Protein AF-A0A2E0EK03-F1 (afdb_monomer)

Nearest PDB structures (foldseek):
  5hry-assembly3_D  TM=7.321E-01  e=1.278E-03  synthetic construct
  5hry-assembly2_E  TM=6.552E-01  e=1.859E-03  synthetic construct
  5j21-assembly1_A  TM=1.907E-01  e=3.353E+00  Bacillus subtilis subsp. subtilis str. 168

Sequence (187 aa):
MNKFWKLCEKGDLEAIKLFDFQNLDIDRAFQYACENGYLEVVKLLLSLNSLDEKFKKININFNADYAFRIACSNGHLGIVKLLLSLNSSDCEFPLYEGTEININFDDDAAFRYACYNVHSEVVEFLIPLLNQNKYEFYFHKEGEYYIVKPLNFKYGECENIESVKFDDFKIYYSCDEYINECIEAYK

Foldseek 3Di:
DPQLLVCLLVLVVVVNVVDDQAPHPLQSSLLSNLLNLNLVSNVVSLVVLVPDPRGDHHQCCVVHNSSLLNNLLNLNQSSNVLQQCQCPPPRPRHDDPPSHHDCCPQNNNSLLSSLQSVNVVSNVVCQVVQPPDLAWHWDHDPSKIKIKHFPPDDHDPPDPFDWDDDPGIIITIPDDPCVVVSVVVSD

Solvent-accessible surface area (backbone atoms only — not comparable to full-atom values): 10766 Å² total; per-residue (Å²): 133,86,57,69,37,61,36,35,51,67,52,40,56,73,65,54,73,72,55,78,71,71,94,56,69,53,47,62,19,44,34,33,8,31,51,66,52,29,52,70,50,41,52,55,58,49,50,47,58,75,72,44,90,85,42,80,63,71,51,71,54,52,83,77,32,38,33,51,34,39,9,29,39,64,43,25,45,73,47,42,54,51,62,72,38,31,82,41,95,82,34,93,54,65,67,66,90,91,68,78,80,66,73,60,46,78,78,31,41,30,55,51,37,8,22,66,63,56,20,58,75,37,40,68,61,42,39,70,72,64,48,72,50,97,63,39,44,66,42,72,57,99,34,34,37,36,40,35,33,45,70,89,64,72,76,64,91,90,56,94,69,47,68,50,81,58,97,76,32,27,40,35,37,75,61,76,89,56,51,69,57,48,52,66,74,71,108

pLDDT: mean 91.04, std 8.86, range [47.25, 98.75]

Mean predicted aligned error: 4.68 Å

Secondary structure (DSSP, 8-state):
---THHHHHTT-HHHHHTS--TT--HHHHHHHHHHTT-HHHHHHHHHGGGT-TTSPPP-TTHHHHHHHHHHHHTT-HHHHHHHHHTTSTT-SS---TT----TTHHHHHHHHHHHHTT-HHHHHHHHHHH--STT-EEEEETTEEEEEEETT----TT---EEEE-SSEEEEES-STTHHHHHHHH-

Radius of gyration: 18.66 Å; Cα contacts (8 Å, |Δi|>4): 279; chains: 1; bounding box: 44×34×54 Å

Structure (mmCIF, N/CA/C/O backbone):
data_AF-A0A2E0EK03-F1
#
_entry.id   AF-A0A2E0EK03-F1
#
loop_
_atom_site.group_PDB
_atom_site.id
_atom_site.type_symbol
_atom_site.label_atom_id
_atom_site.label_alt_id
_atom_site.label_comp_id
_atom_site.label_asym_id
_atom_site.label_entity_id
_atom_site.label_seq_id
_atom_site.pdbx_PDB_ins_code
_atom_site.Cartn_x
_atom_site.Cartn_y
_atom_site.Cartn_z
_atom_site.occupancy
_atom_site.B_iso_or_equiv
_atom_site.auth_seq_id
_atom_site.auth_comp_id
_atom_site.auth_asym_id
_atom_site.auth_atom_id
_atom_site.pdbx_PDB_model_num
ATOM 1 N N . MET A 1 1 ? -13.492 -16.846 24.747 1.00 47.25 1 MET A N 1
ATOM 2 C CA . MET A 1 1 ? -12.740 -15.584 24.586 1.00 47.25 1 MET A CA 1
ATOM 3 C C . MET A 1 1 ? -12.833 -15.163 23.121 1.00 47.25 1 MET A C 1
ATOM 5 O O . MET A 1 1 ? -12.030 -15.607 22.306 1.00 47.25 1 MET A O 1
ATOM 9 N N . ASN A 1 2 ? -13.872 -14.404 22.755 1.00 56.56 2 ASN A N 1
ATOM 10 C CA . ASN A 1 2 ? -13.937 -13.782 21.431 1.00 56.56 2 ASN A CA 1
ATOM 11 C C . ASN A 1 2 ? -12.920 -12.647 21.440 1.00 56.56 2 ASN A C 1
ATOM 13 O O . ASN A 1 2 ? -13.100 -11.660 22.145 1.00 56.56 2 ASN A O 1
ATOM 17 N N . LYS A 1 3 ? -11.792 -12.849 20.760 1.00 82.00 3 LYS A N 1
ATOM 18 C CA . LYS A 1 3 ? -10.758 -11.823 20.658 1.00 82.00 3 LYS A CA 1
ATOM 19 C C . LYS A 1 3 ? -11.345 -10.656 19.855 1.00 82.00 3 LYS A C 1
ATOM 21 O O . LYS A 1 3 ? -11.896 -10.906 18.790 1.00 82.00 3 LYS A O 1
ATOM 26 N N . PHE A 1 4 ? -11.236 -9.432 20.368 1.00 89.38 4 PHE A N 1
ATOM 27 C CA . PHE A 1 4 ? -11.773 -8.201 19.766 1.00 89.38 4 PHE A CA 1
ATOM 28 C C . PHE A 1 4 ? -11.538 -8.094 18.252 1.00 89.38 4 PHE A C 1
ATOM 30 O O . PHE A 1 4 ? -12.462 -7.806 17.501 1.00 89.38 4 PHE A O 1
ATOM 37 N N . TRP A 1 5 ? -10.335 -8.445 17.791 1.00 88.69 5 TRP A N 1
ATOM 38 C CA . TRP A 1 5 ? -9.986 -8.420 16.372 1.00 88.69 5 TRP A CA 1
ATOM 39 C C . TRP A 1 5 ? -10.893 -9.281 15.479 1.00 88.69 5 TRP A C 1
ATOM 41 O O . TRP A 1 5 ? -11.053 -8.940 14.318 1.00 88.69 5 TRP A O 1
ATOM 51 N N . LYS A 1 6 ? -11.540 -10.341 15.997 1.00 91.06 6 LYS A N 1
ATOM 52 C CA . LYS A 1 6 ? -12.515 -11.146 15.232 1.00 91.06 6 LYS A CA 1
ATOM 53 C C . LYS A 1 6 ? -13.782 -10.372 14.889 1.00 91.06 6 LYS A C 1
ATOM 55 O O . LYS A 1 6 ? -14.483 -10.736 13.953 1.00 91.06 6 LYS A O 1
ATOM 60 N N . LEU A 1 7 ? -14.135 -9.369 15.691 1.00 93.25 7 LEU A N 1
ATOM 61 C CA . LEU A 1 7 ? -15.265 -8.494 15.389 1.00 93.25 7 LEU A CA 1
ATOM 62 C C . LEU A 1 7 ? -14.882 -7.526 14.270 1.00 93.25 7 LEU A C 1
ATOM 64 O O . LEU A 1 7 ? -15.658 -7.343 13.340 1.00 93.25 7 LEU A O 1
ATOM 68 N N . CYS A 1 8 ? -13.657 -6.994 14.314 1.00 94.31 8 CYS A N 1
ATOM 69 C CA . CYS A 1 8 ? -13.100 -6.144 13.260 1.00 94.31 8 CYS A CA 1
ATOM 70 C C . CYS A 1 8 ? -12.919 -6.901 11.937 1.00 94.31 8 CYS A C 1
ATOM 72 O O . CYS A 1 8 ? -13.296 -6.381 10.897 1.00 94.31 8 CYS A O 1
ATOM 74 N N . GLU A 1 9 ? -12.447 -8.148 11.988 1.00 94.12 9 GLU A N 1
ATOM 75 C CA . GLU A 1 9 ? -12.355 -9.076 10.847 1.00 94.12 9 GLU A CA 1
ATOM 76 C C . GLU A 1 9 ? -13.717 -9.368 10.200 1.00 94.12 9 GLU A C 1
ATOM 78 O O . GLU A 1 9 ? -13.778 -9.686 9.022 1.00 94.12 9 GLU A O 1
ATOM 83 N N . LYS A 1 10 ? -14.820 -9.258 10.951 1.00 94.88 10 LYS A N 1
ATOM 84 C CA . LYS A 1 10 ? -16.189 -9.463 10.445 1.00 94.88 10 LYS A CA 1
ATOM 85 C C . LYS A 1 10 ? -16.931 -8.167 10.130 1.00 94.88 10 LYS A C 1
ATOM 87 O O . LYS A 1 10 ? -18.078 -8.225 9.693 1.00 94.88 10 LYS A O 1
ATOM 92 N N . GLY A 1 11 ? -16.330 -7.018 10.428 1.00 95.06 11 GLY A N 1
ATOM 93 C CA . GLY A 1 11 ? -16.974 -5.720 10.256 1.00 95.06 11 GLY A CA 1
ATOM 94 C C . GLY A 1 11 ? -18.176 -5.498 11.175 1.00 95.06 11 GLY A C 1
ATOM 95 O O . GLY A 1 11 ? -19.041 -4.689 10.845 1.00 95.06 11 GLY A O 1
ATOM 96 N N . ASP A 1 12 ? -18.264 -6.208 12.307 1.00 94.56 12 ASP A N 1
ATOM 97 C CA . ASP A 1 12 ? -19.398 -6.123 13.240 1.00 94.56 12 ASP A CA 1
ATOM 98 C C . ASP A 1 12 ? -19.325 -4.833 14.071 1.00 94.56 12 ASP A C 1
ATOM 100 O O . ASP A 1 12 ? -18.957 -4.825 15.248 1.00 94.56 12 ASP A O 1
ATOM 104 N N . LEU A 1 13 ? -19.625 -3.713 13.414 1.00 94.19 13 LEU A N 1
ATOM 105 C CA . LEU A 1 13 ? -19.496 -2.366 13.961 1.00 94.19 13 LEU A CA 1
ATOM 106 C C . LEU A 1 13 ? -20.300 -2.179 15.254 1.00 94.19 13 LEU A C 1
ATOM 108 O O . LEU A 1 13 ? -19.824 -1.532 16.187 1.00 94.19 13 LEU A O 1
ATOM 112 N N . GLU A 1 14 ? -21.497 -2.759 15.328 1.00 93.06 14 GLU A N 1
ATOM 113 C CA . GLU A 1 14 ? -22.354 -2.642 16.508 1.00 93.06 14 GLU A CA 1
ATOM 114 C C . GLU A 1 14 ? -21.780 -3.421 17.693 1.00 93.06 14 GLU A C 1
ATOM 116 O O . GLU A 1 14 ? -21.722 -2.880 18.796 1.00 93.06 14 GLU A O 1
ATOM 121 N N . ALA A 1 15 ? -21.256 -4.634 17.486 1.00 92.19 15 ALA A N 1
ATOM 122 C CA . ALA A 1 15 ? -20.574 -5.355 18.559 1.00 92.19 15 ALA A CA 1
ATOM 123 C C . ALA A 1 15 ? -19.273 -4.663 18.999 1.00 92.19 15 ALA A C 1
ATOM 125 O O . ALA A 1 15 ? -18.957 -4.661 20.190 1.00 92.19 15 ALA A O 1
ATOM 126 N N . ILE A 1 16 ? -18.527 -4.058 18.068 1.00 92.38 16 ILE A N 1
ATOM 127 C CA . ILE A 1 16 ? -17.290 -3.317 18.368 1.00 92.38 16 ILE A CA 1
ATOM 128 C C . ILE A 1 16 ? -17.576 -2.135 19.298 1.00 92.38 16 ILE A C 1
ATOM 130 O O . ILE A 1 16 ? -16.842 -1.937 20.263 1.00 92.38 16 ILE A O 1
ATOM 134 N N . LYS A 1 17 ? -18.660 -1.384 19.066 1.00 90.25 17 LYS A N 1
ATOM 135 C CA . LYS A 1 17 ? -19.051 -0.239 19.911 1.00 90.25 17 LYS A CA 1
ATOM 136 C C . LYS A 1 17 ? -19.370 -0.618 21.362 1.00 90.25 17 LYS A C 1
ATOM 138 O O . LYS A 1 17 ? -19.356 0.252 22.226 1.00 90.25 17 LYS A O 1
ATOM 143 N N . LEU A 1 18 ? -19.668 -1.890 21.634 1.00 89.94 18 LEU A N 1
ATOM 144 C CA . LEU A 1 18 ? -19.984 -2.390 22.976 1.00 89.94 18 LEU A CA 1
ATOM 145 C C . LEU A 1 18 ? -18.747 -2.867 23.757 1.00 89.94 18 LEU A C 1
ATOM 147 O O . LEU A 1 18 ? -18.878 -3.239 24.924 1.00 89.94 18 LEU A O 1
ATOM 151 N N . PHE A 1 19 ? -17.564 -2.901 23.136 1.00 87.69 19 PHE A N 1
ATOM 152 C CA . PHE A 1 19 ? -16.334 -3.350 23.788 1.00 87.69 19 PHE A CA 1
ATOM 153 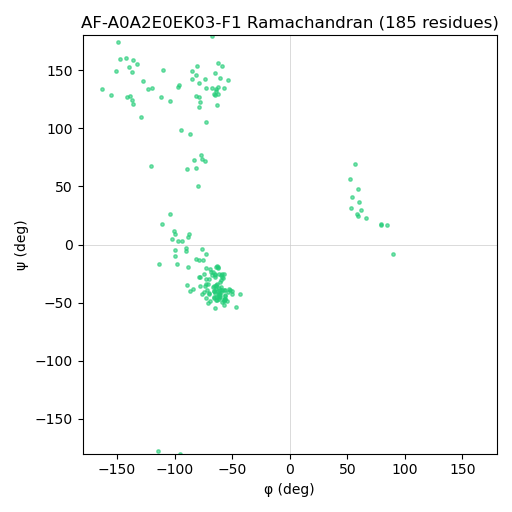C C . PHE A 1 19 ? -15.689 -2.258 24.650 1.00 87.69 19 PHE A C 1
ATOM 155 O O . PHE A 1 19 ? -15.685 -1.082 24.298 1.00 87.69 19 PHE A O 1
ATOM 162 N N . ASP A 1 20 ? -15.065 -2.671 25.758 1.00 85.88 20 ASP A N 1
ATOM 163 C CA . ASP A 1 20 ? -14.084 -1.835 26.452 1.00 85.88 20 ASP A CA 1
ATOM 164 C C . ASP A 1 20 ? -12.754 -1.913 25.696 1.00 85.88 20 ASP A C 1
ATOM 166 O O . ASP A 1 20 ? -12.170 -2.992 25.563 1.00 85.88 20 ASP A O 1
ATOM 170 N N . PHE A 1 21 ? -12.291 -0.772 25.185 1.00 83.75 21 PHE A N 1
ATOM 171 C CA . PHE A 1 21 ? -11.082 -0.679 24.365 1.00 83.75 21 PHE A CA 1
ATOM 172 C C . PHE A 1 21 ? -9.774 -0.761 25.168 1.00 83.75 21 PHE A C 1
ATOM 174 O O . PHE A 1 21 ? -8.686 -0.792 24.587 1.00 83.75 21 PHE A O 1
ATOM 181 N N . GLN A 1 22 ? -9.847 -0.824 26.500 1.00 81.00 22 GLN A N 1
ATOM 182 C CA . GLN A 1 22 ? -8.667 -0.959 27.350 1.00 81.00 22 GLN A CA 1
ATOM 183 C C . GLN A 1 22 ? -7.939 -2.289 27.124 1.00 81.00 22 GLN A C 1
ATOM 185 O O . GLN A 1 22 ? -8.531 -3.366 27.131 1.00 81.00 22 GLN A O 1
ATOM 190 N N . ASN A 1 23 ? -6.611 -2.213 26.994 1.00 79.50 23 ASN A N 1
ATOM 191 C CA . ASN A 1 23 ? -5.713 -3.367 26.859 1.00 79.50 23 ASN A CA 1
ATOM 192 C C . ASN A 1 23 ? -5.998 -4.276 25.644 1.00 79.50 23 ASN A C 1
ATOM 194 O O . ASN A 1 23 ? -5.639 -5.457 25.655 1.00 79.50 23 ASN A O 1
ATOM 198 N N . LEU A 1 24 ? -6.630 -3.749 24.589 1.00 85.00 24 LEU A N 1
ATOM 199 C CA . LEU A 1 24 ? -6.868 -4.491 23.351 1.00 85.00 24 LEU A CA 1
ATOM 200 C C . LEU A 1 24 ? -5.665 -4.437 22.398 1.00 85.00 24 LEU A C 1
ATOM 202 O O . LEU A 1 24 ? -4.934 -3.450 22.320 1.00 85.00 24 LEU A O 1
ATOM 206 N N . ASP A 1 25 ? -5.497 -5.507 21.619 1.00 85.94 25 ASP A N 1
ATOM 207 C CA . ASP A 1 25 ? -4.560 -5.560 20.491 1.00 85.94 25 ASP A CA 1
ATOM 208 C C . ASP A 1 25 ? -5.154 -4.812 19.284 1.00 85.94 25 ASP A C 1
ATOM 210 O O . ASP A 1 25 ? -5.726 -5.416 18.371 1.00 85.94 25 ASP A O 1
ATOM 214 N N . ILE A 1 26 ? -5.104 -3.478 19.350 1.00 88.50 26 ILE A N 1
ATOM 215 C CA . ILE A 1 26 ? -5.763 -2.590 18.386 1.00 88.50 26 ILE A CA 1
ATOM 216 C C . ILE A 1 26 ? -5.072 -2.562 17.016 1.00 88.50 26 ILE A C 1
ATOM 218 O O . ILE A 1 26 ? -5.756 -2.425 16.008 1.00 88.50 26 ILE A O 1
ATOM 222 N N . ASP A 1 27 ? -3.753 -2.782 16.953 1.00 90.94 27 ASP A N 1
ATOM 223 C CA . ASP A 1 27 ? -3.000 -2.789 15.688 1.00 90.94 27 ASP A CA 1
ATOM 224 C C . ASP A 1 27 ? -3.441 -3.960 14.803 1.00 90.94 27 ASP A C 1
ATOM 226 O O . ASP A 1 27 ? -3.737 -3.792 13.621 1.00 90.94 27 ASP A O 1
ATOM 230 N N . ARG A 1 28 ? -3.569 -5.159 15.390 1.00 91.44 28 ARG A N 1
ATOM 231 C CA . ARG A 1 28 ? -4.070 -6.339 14.674 1.00 91.44 28 ARG A CA 1
ATOM 232 C C . ARG A 1 28 ? -5.534 -6.170 14.264 1.00 91.44 28 ARG A C 1
ATOM 234 O O . ARG A 1 28 ? -5.915 -6.574 13.171 1.00 91.44 28 ARG A O 1
ATOM 241 N N . ALA A 1 29 ? -6.361 -5.591 15.133 1.00 94.06 29 ALA A N 1
ATOM 242 C CA . ALA A 1 29 ? -7.757 -5.302 14.814 1.00 94.06 29 ALA A CA 1
ATOM 243 C C . ALA A 1 29 ? -7.885 -4.321 13.634 1.00 94.06 29 ALA A C 1
ATOM 245 O O . ALA A 1 29 ? -8.708 -4.534 12.745 1.00 94.06 29 ALA A O 1
ATOM 246 N N . PHE A 1 30 ? -7.027 -3.299 13.604 1.00 95.62 30 PHE A N 1
ATOM 247 C CA . PHE A 1 30 ? -6.923 -2.336 12.515 1.00 95.62 30 PHE A CA 1
ATOM 248 C C . PHE A 1 30 ? -6.499 -2.999 11.202 1.00 95.62 30 PHE A C 1
ATOM 250 O O . PHE A 1 30 ? -7.168 -2.811 10.190 1.00 95.62 30 PHE A O 1
ATOM 257 N N . GLN A 1 31 ? -5.463 -3.845 11.224 1.00 96.25 31 GLN A N 1
ATOM 258 C CA . GLN A 1 31 ? -5.024 -4.598 10.043 1.00 96.25 31 GLN A CA 1
ATOM 259 C C . GLN A 1 31 ? -6.150 -5.451 9.445 1.00 96.25 31 GLN A C 1
ATOM 261 O O . GLN A 1 31 ? -6.381 -5.363 8.244 1.00 96.25 31 GLN A O 1
ATOM 266 N N . TYR A 1 32 ? -6.899 -6.202 10.263 1.00 96.44 32 TYR A N 1
ATOM 267 C CA . TYR A 1 32 ? -8.015 -7.016 9.760 1.00 96.44 32 TYR A CA 1
ATOM 268 C C . TYR A 1 32 ? -9.170 -6.181 9.200 1.00 96.44 32 TYR A C 1
ATOM 270 O O . TYR A 1 32 ? -9.797 -6.587 8.222 1.00 96.44 32 TYR A O 1
ATOM 278 N N . ALA A 1 33 ? -9.461 -5.020 9.795 1.00 97.94 33 ALA A N 1
ATOM 279 C CA . ALA A 1 33 ? -10.466 -4.108 9.254 1.00 97.94 33 ALA A CA 1
ATOM 280 C C . ALA A 1 33 ? -10.034 -3.542 7.889 1.00 97.94 33 ALA A C 1
ATOM 282 O O . ALA A 1 33 ? -10.858 -3.464 6.977 1.00 97.94 33 ALA A O 1
ATOM 283 N N . CYS A 1 34 ? -8.747 -3.206 7.735 1.00 98.50 34 CYS A N 1
ATOM 284 C CA . CYS A 1 34 ? -8.160 -2.770 6.466 1.00 98.50 34 CYS A CA 1
ATOM 285 C C . CYS A 1 34 ? -8.161 -3.881 5.410 1.00 98.50 34 CYS A C 1
ATOM 287 O O . CYS A 1 34 ? -8.563 -3.638 4.277 1.00 98.50 34 CYS A O 1
ATOM 289 N N . GLU A 1 35 ? -7.776 -5.100 5.785 1.00 98.25 35 GLU A N 1
ATOM 290 C CA . GLU A 1 35 ? -7.770 -6.284 4.918 1.00 98.25 35 GLU A CA 1
ATOM 291 C C . GLU A 1 35 ? -9.165 -6.618 4.374 1.00 98.25 35 GLU A C 1
ATOM 293 O O . GLU A 1 35 ? -9.310 -6.924 3.191 1.00 98.25 35 GLU A O 1
ATOM 298 N N . ASN A 1 36 ? -10.200 -6.512 5.210 1.00 98.12 36 ASN A N 1
ATOM 299 C CA . ASN A 1 36 ? -11.573 -6.869 4.839 1.00 98.12 36 ASN A CA 1
ATOM 300 C C . ASN A 1 36 ? -12.408 -5.687 4.313 1.00 98.12 36 ASN A C 1
ATOM 302 O O . ASN A 1 36 ? -13.587 -5.858 4.010 1.00 98.12 36 ASN A O 1
ATOM 306 N N . GLY A 1 37 ? -11.827 -4.491 4.182 1.00 98.25 37 GLY A N 1
ATOM 307 C CA . GLY A 1 37 ? -12.506 -3.360 3.540 1.00 98.25 37 GL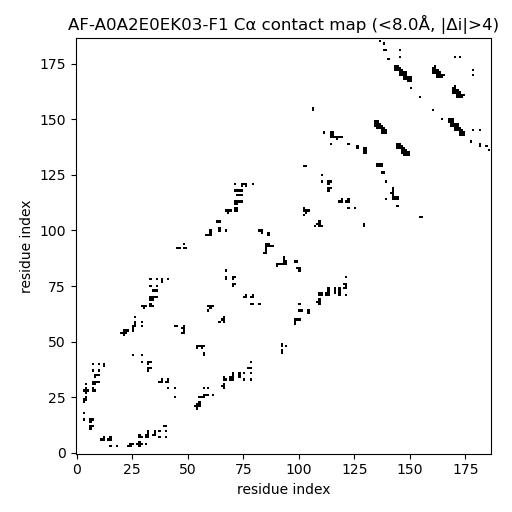Y A CA 1
ATOM 308 C C . GLY A 1 37 ? -13.526 -2.632 4.414 1.00 98.25 37 GLY A C 1
ATOM 309 O O . GLY A 1 37 ? -14.344 -1.862 3.906 1.00 98.25 37 GLY A O 1
ATOM 310 N N . TYR A 1 38 ? -13.496 -2.823 5.733 1.00 98.50 38 TYR A N 1
ATOM 311 C CA . TYR A 1 38 ? -14.467 -2.218 6.646 1.00 98.50 38 TYR A CA 1
ATOM 312 C C . TYR A 1 38 ? -14.091 -0.785 7.023 1.00 98.50 38 TYR A C 1
ATOM 314 O O . TYR A 1 38 ? -13.706 -0.501 8.157 1.00 98.50 38 TYR A O 1
ATOM 322 N N . LEU A 1 39 ? -14.247 0.139 6.072 1.00 98.31 39 LEU A N 1
ATOM 323 C CA . LEU A 1 39 ? -13.882 1.553 6.218 1.00 98.31 39 LEU A CA 1
ATOM 324 C C . LEU A 1 39 ? -14.441 2.208 7.493 1.00 98.31 39 LEU A C 1
ATOM 326 O O . LEU A 1 39 ? -13.722 2.926 8.180 1.00 98.31 39 LEU A O 1
ATOM 330 N N . GLU A 1 40 ? -15.700 1.948 7.845 1.00 97.88 40 GLU A N 1
ATOM 331 C CA . GLU A 1 40 ? -16.313 2.539 9.044 1.00 97.88 40 GLU A CA 1
ATOM 332 C C . GLU A 1 40 ? -15.736 1.965 10.346 1.00 97.88 40 GLU A C 1
ATOM 334 O O . GLU A 1 40 ? -15.618 2.679 11.341 1.00 97.88 40 GLU A O 1
ATOM 339 N N . VAL A 1 41 ? -15.290 0.704 10.335 1.00 97.25 41 VAL A N 1
ATOM 340 C CA . VAL A 1 41 ? -14.527 0.134 11.453 1.00 97.25 41 VAL A CA 1
ATOM 341 C C . VAL A 1 41 ? -13.139 0.769 11.522 1.00 97.25 41 VAL A C 1
ATOM 343 O O . VAL A 1 41 ? -12.707 1.134 12.609 1.00 97.25 41 VAL A O 1
ATOM 346 N N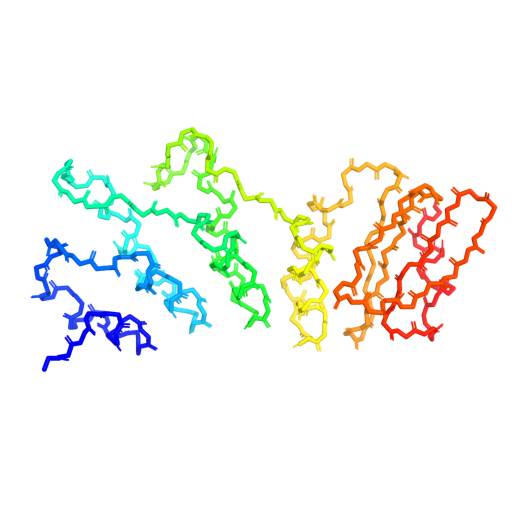 . VAL A 1 42 ? -12.462 0.966 10.386 1.00 97.38 42 VAL A N 1
ATOM 347 C CA . VAL A 1 42 ? -11.155 1.649 10.326 1.00 97.38 42 VAL A CA 1
ATOM 348 C C . VAL A 1 42 ? -11.245 3.060 10.914 1.00 97.38 42 VAL A C 1
ATOM 350 O O . VAL A 1 42 ? -10.445 3.405 11.781 1.00 97.38 42 VAL A O 1
ATOM 353 N N . LYS A 1 43 ? -12.249 3.850 10.517 1.00 95.44 43 LYS A N 1
ATOM 354 C CA . LYS A 1 43 ? -12.491 5.194 11.071 1.00 95.44 43 LYS A CA 1
ATOM 355 C C . LYS A 1 43 ? -12.784 5.160 12.569 1.00 95.44 43 LYS A C 1
ATOM 357 O O . LYS A 1 43 ? -12.202 5.939 13.319 1.00 95.44 43 LYS A O 1
ATOM 362 N N . LEU A 1 44 ? -13.645 4.241 13.018 1.00 93.62 44 LEU A N 1
ATOM 363 C CA . LEU A 1 44 ? -13.929 4.070 14.444 1.00 93.62 44 LEU A CA 1
ATOM 364 C C . LEU A 1 44 ? -12.645 3.783 15.225 1.00 93.62 44 LEU A C 1
ATOM 366 O O . LEU A 1 44 ? -12.394 4.451 16.222 1.00 93.62 44 LEU A O 1
ATOM 370 N N . LEU A 1 45 ? -11.823 2.839 14.765 1.00 92.88 45 LEU A N 1
ATOM 371 C CA . LEU A 1 45 ? -10.556 2.509 15.412 1.00 92.88 45 LEU A CA 1
ATOM 372 C C . LEU A 1 45 ? -9.613 3.722 15.452 1.00 92.88 45 LEU A C 1
ATOM 374 O O . LEU A 1 45 ? -9.075 4.020 16.514 1.00 92.88 45 LEU A O 1
ATOM 378 N N . LEU A 1 46 ? -9.463 4.462 14.348 1.00 92.44 46 LEU A N 1
ATOM 379 C CA . LEU A 1 46 ? -8.630 5.673 14.296 1.00 92.44 46 LEU A CA 1
ATOM 380 C C . LEU A 1 46 ? -9.102 6.757 15.266 1.00 92.44 46 LEU A C 1
ATOM 382 O O . LEU A 1 46 ? -8.271 7.377 15.927 1.00 92.44 46 LEU A O 1
ATOM 386 N N . SER A 1 47 ? -10.416 6.943 15.410 1.00 89.75 47 SER A N 1
ATOM 387 C CA . SER A 1 47 ? -10.978 7.917 16.354 1.00 89.75 47 SER A CA 1
ATOM 388 C C . SER A 1 47 ? -10.560 7.657 17.804 1.00 89.75 47 SER A C 1
ATOM 390 O O . SER A 1 47 ? -10.431 8.601 18.582 1.00 89.75 47 SER A O 1
ATOM 392 N N . LEU A 1 48 ? -10.272 6.399 18.170 1.00 86.00 48 LEU A N 1
ATOM 393 C CA . LEU A 1 48 ? -9.869 6.038 19.532 1.00 86.00 48 LEU A CA 1
ATOM 394 C C . LEU A 1 48 ? -8.526 6.666 19.926 1.00 86.00 48 LEU A C 1
ATOM 396 O O . LEU A 1 48 ? -8.313 6.928 21.109 1.00 86.00 48 LEU A O 1
ATOM 400 N N . ASN A 1 49 ? -7.659 6.972 18.953 1.00 80.88 49 ASN A N 1
ATOM 401 C CA . ASN A 1 49 ? -6.381 7.649 19.194 1.00 80.88 49 ASN A CA 1
ATOM 402 C C . ASN A 1 49 ? -6.558 9.049 19.805 1.00 80.88 49 ASN A C 1
ATOM 404 O O . ASN A 1 49 ? -5.644 9.539 20.471 1.00 80.88 49 ASN A O 1
ATOM 408 N N . SER A 1 50 ? -7.707 9.689 19.570 1.00 73.12 50 SER A N 1
ATOM 409 C CA . SER A 1 50 ? -8.001 11.064 19.991 1.00 73.12 50 SER A CA 1
ATOM 410 C C . SER A 1 50 ? -8.845 11.151 21.266 1.00 73.12 50 SER A C 1
ATOM 412 O O . SER A 1 50 ? -9.024 12.246 21.792 1.00 73.12 50 SER A O 1
ATOM 414 N N . LEU A 1 51 ? -9.394 10.034 21.761 1.00 73.25 51 LEU A N 1
ATOM 415 C CA . LEU A 1 51 ? -10.374 10.056 22.855 1.00 73.25 51 LEU A CA 1
ATOM 416 C C . LEU A 1 51 ? -9.748 10.106 24.252 1.00 73.25 51 LEU A C 1
ATOM 418 O O . LEU A 1 51 ? -10.309 10.744 25.140 1.00 73.25 51 LEU A O 1
ATOM 422 N N . ASP A 1 52 ? -8.639 9.399 24.480 1.00 72.56 52 ASP A N 1
ATOM 423 C CA . ASP A 1 52 ? -8.027 9.284 25.808 1.00 72.56 52 ASP A CA 1
ATOM 424 C C . ASP A 1 52 ? -6.581 8.779 25.692 1.00 72.56 52 ASP A C 1
ATOM 426 O O . ASP A 1 52 ? -6.316 7.793 25.001 1.00 72.56 52 ASP A O 1
ATOM 430 N N . GLU A 1 53 ? -5.644 9.408 26.405 1.00 76.75 53 GLU A N 1
ATOM 431 C CA . GLU A 1 53 ? -4.231 9.002 26.429 1.00 76.75 53 GLU A CA 1
ATOM 432 C C . GLU A 1 53 ? -4.018 7.593 26.996 1.00 76.75 53 GLU A C 1
ATOM 434 O O . GLU A 1 53 ? -2.985 6.972 26.740 1.00 76.75 53 GLU A O 1
ATOM 439 N N . LYS A 1 54 ? -4.991 7.060 27.749 1.00 77.25 54 LYS A N 1
ATOM 440 C CA . LYS A 1 54 ? -4.933 5.688 28.269 1.00 77.25 54 LYS A CA 1
ATOM 441 C C . LYS A 1 54 ? -5.074 4.624 27.179 1.00 77.25 54 LYS A C 1
ATOM 443 O O . LYS A 1 54 ? -4.734 3.464 27.423 1.00 77.25 54 LYS A O 1
ATOM 448 N N . PHE A 1 55 ? -5.638 4.967 26.018 1.00 78.38 55 PHE A N 1
ATOM 449 C CA . PHE A 1 55 ? -5.806 4.005 24.937 1.00 78.38 55 PHE A CA 1
ATOM 450 C C . PHE A 1 55 ? -4.495 3.809 24.194 1.00 78.38 55 PHE A C 1
ATOM 452 O O . PHE A 1 55 ? -3.752 4.750 23.910 1.00 78.38 55 PHE A O 1
ATOM 459 N N . LYS A 1 56 ? -4.215 2.549 23.846 1.00 80.44 56 LYS A N 1
ATOM 460 C CA . LYS A 1 56 ? -3.102 2.258 22.958 1.00 80.44 56 LYS A CA 1
ATOM 461 C C . LYS A 1 56 ? -3.388 2.919 21.611 1.00 80.44 56 LYS A C 1
ATOM 463 O O . LYS A 1 56 ? -4.361 2.602 20.938 1.00 80.44 56 LYS A O 1
ATOM 468 N N . LYS A 1 57 ? -2.482 3.810 21.252 1.00 85.50 57 LYS A N 1
ATOM 469 C CA . LYS A 1 57 ? -2.375 4.479 19.967 1.00 85.50 57 LYS A CA 1
ATOM 470 C C . LYS A 1 57 ? -2.114 3.468 18.846 1.00 85.50 57 LYS A C 1
ATOM 472 O O . LYS A 1 57 ? -1.213 2.638 18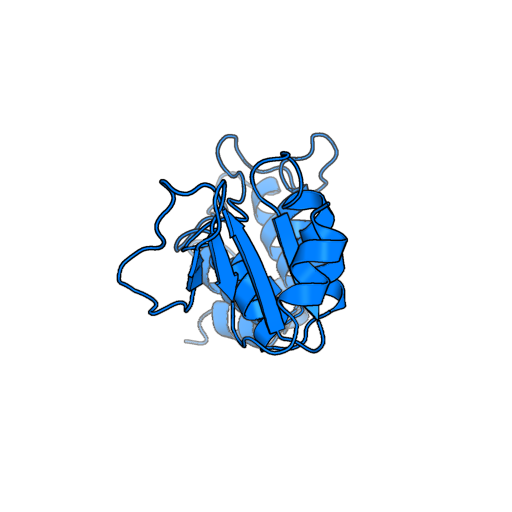.976 1.00 85.50 57 LYS A O 1
ATOM 477 N N . ILE A 1 58 ? -2.898 3.533 17.769 1.00 90.19 58 ILE A N 1
ATOM 478 C CA . ILE A 1 58 ? -2.727 2.668 16.593 1.00 90.19 58 ILE A CA 1
ATOM 479 C C . ILE A 1 58 ? -1.392 2.982 15.927 1.00 90.19 58 ILE A C 1
ATOM 481 O O . ILE A 1 58 ? -1.101 4.139 15.610 1.00 90.19 58 ILE A O 1
ATOM 485 N N . ASN A 1 59 ? -0.603 1.943 15.680 1.00 91.00 59 ASN A N 1
ATOM 486 C CA . ASN A 1 59 ? 0.558 2.015 14.809 1.00 91.00 59 ASN A CA 1
ATOM 487 C C . ASN A 1 59 ? 0.154 1.573 13.396 1.00 91.00 59 ASN A C 1
ATOM 489 O O . ASN A 1 59 ? 0.092 0.377 13.106 1.00 91.00 59 ASN A O 1
ATOM 493 N N . ILE A 1 60 ? -0.118 2.532 12.508 1.00 92.75 60 ILE A N 1
ATOM 494 C CA . ILE A 1 60 ? -0.516 2.228 11.123 1.00 92.75 60 ILE A CA 1
ATOM 495 C C . ILE A 1 60 ? 0.606 1.567 10.311 1.00 92.75 60 ILE A C 1
ATOM 497 O O . ILE A 1 60 ? 0.321 0.823 9.373 1.00 92.75 60 ILE A O 1
ATOM 501 N N . ASN A 1 61 ? 1.863 1.770 10.717 1.00 93.69 61 ASN A N 1
ATOM 502 C CA . ASN A 1 61 ? 3.045 1.181 10.095 1.00 93.69 61 ASN A CA 1
ATOM 503 C C . ASN A 1 61 ? 3.387 -0.200 10.687 1.00 93.69 61 ASN A C 1
ATOM 505 O O . ASN A 1 61 ? 4.433 -0.777 10.374 1.00 93.69 61 ASN A O 1
ATOM 509 N N . PHE A 1 62 ? 2.538 -0.755 11.565 1.00 92.19 62 PHE A N 1
ATOM 510 C CA . PHE A 1 62 ? 2.753 -2.074 12.157 1.00 92.19 62 PHE A CA 1
ATOM 511 C C . PHE A 1 62 ? 2.886 -3.153 11.069 1.00 92.19 62 PHE A C 1
ATOM 513 O O . PHE A 1 62 ? 2.098 -3.205 10.123 1.00 92.19 62 PHE A O 1
ATOM 520 N N . ASN A 1 63 ? 3.889 -4.027 11.221 1.00 92.38 63 ASN A N 1
ATOM 521 C CA . ASN A 1 63 ? 4.346 -4.972 10.192 1.00 92.38 63 ASN A CA 1
ATOM 522 C C . ASN A 1 63 ? 4.695 -4.304 8.850 1.00 92.38 63 ASN A C 1
ATOM 524 O O . ASN A 1 63 ? 4.381 -4.852 7.798 1.00 92.38 63 ASN A O 1
ATOM 528 N N . ALA A 1 64 ? 5.344 -3.139 8.906 1.00 92.62 64 ALA A N 1
ATOM 529 C CA . ALA A 1 64 ? 5.822 -2.393 7.747 1.00 92.62 64 ALA A CA 1
ATOM 530 C C . ALA A 1 64 ? 4.709 -2.067 6.739 1.00 92.62 64 ALA A C 1
ATOM 532 O O . ALA A 1 64 ? 4.632 -2.615 5.640 1.00 92.62 64 ALA A O 1
ATOM 533 N N . ASP A 1 65 ? 3.812 -1.182 7.170 1.00 95.06 65 ASP A N 1
ATOM 534 C CA . ASP A 1 65 ? 2.692 -0.670 6.372 1.00 95.06 65 ASP A CA 1
ATOM 535 C C . ASP A 1 65 ? 1.744 -1.765 5.863 1.00 95.06 65 ASP A C 1
ATOM 537 O O . ASP A 1 65 ? 1.050 -1.590 4.859 1.00 95.06 65 ASP A O 1
ATOM 541 N N . TYR A 1 66 ? 1.667 -2.902 6.569 1.00 96.19 66 TYR A N 1
ATOM 542 C CA . TYR A 1 66 ? 0.841 -4.040 6.159 1.00 96.19 66 TYR A CA 1
ATOM 543 C C . TYR A 1 66 ? -0.613 -3.637 5.899 1.00 96.19 66 TYR A C 1
ATOM 545 O O . TYR A 1 66 ? -1.190 -4.068 4.908 1.00 96.19 66 TYR A O 1
ATOM 553 N N . ALA A 1 67 ? -1.188 -2.767 6.739 1.00 97.38 67 ALA A N 1
ATOM 554 C CA . ALA A 1 67 ? -2.554 -2.272 6.572 1.00 97.38 67 ALA A CA 1
ATOM 555 C C . ALA A 1 67 ? -2.763 -1.550 5.227 1.00 97.38 67 ALA A C 1
ATOM 557 O O . ALA A 1 67 ? -3.796 -1.737 4.588 1.00 97.38 67 ALA A O 1
ATOM 558 N N . PHE A 1 68 ? -1.778 -0.766 4.779 1.00 98.31 68 PHE A N 1
ATOM 559 C CA . PHE A 1 68 ? -1.805 -0.102 3.477 1.00 98.31 68 PHE A CA 1
ATOM 560 C C . PHE A 1 68 ? -1.626 -1.111 2.342 1.00 98.31 68 PHE A C 1
ATOM 562 O O . PHE A 1 68 ? -2.452 -1.171 1.433 1.00 98.31 68 PHE A O 1
ATOM 569 N N . ARG A 1 69 ? -0.597 -1.961 2.429 1.00 97.88 69 ARG A N 1
ATOM 570 C CA . ARG A 1 69 ? -0.304 -2.985 1.416 1.00 97.88 69 ARG A CA 1
ATOM 571 C C . ARG A 1 69 ? -1.488 -3.913 1.164 1.00 97.88 69 ARG A C 1
ATOM 573 O O . ARG A 1 69 ? -1.824 -4.168 0.012 1.00 97.88 69 ARG A O 1
ATOM 580 N N . ILE A 1 70 ? -2.115 -4.417 2.228 1.00 98.12 70 ILE A N 1
ATOM 581 C CA . ILE A 1 70 ? -3.226 -5.364 2.111 1.00 98.12 70 ILE A CA 1
ATOM 582 C C . ILE A 1 70 ? -4.502 -4.681 1.611 1.00 98.12 70 ILE A C 1
ATOM 584 O O . ILE A 1 70 ? -5.234 -5.270 0.821 1.00 98.12 70 ILE A O 1
ATOM 588 N N . ALA A 1 71 ? -4.739 -3.417 1.985 1.00 98.69 71 ALA A N 1
ATOM 589 C CA . ALA A 1 71 ? -5.841 -2.635 1.432 1.00 98.69 71 ALA A CA 1
ATOM 590 C C . ALA A 1 71 ? -5.661 -2.401 -0.077 1.00 98.69 71 ALA A C 1
ATOM 592 O O . ALA A 1 71 ? -6.630 -2.526 -0.823 1.00 98.69 71 ALA A O 1
ATOM 593 N N . CYS A 1 72 ? -4.433 -2.132 -0.540 1.00 98.69 72 CYS A N 1
ATOM 594 C CA . CYS A 1 72 ? -4.122 -2.046 -1.969 1.00 98.69 72 CYS A CA 1
ATOM 595 C C . CYS A 1 72 ? -4.319 -3.395 -2.676 1.00 98.69 72 CYS A C 1
ATOM 597 O O . CYS A 1 72 ? -5.007 -3.459 -3.693 1.00 98.69 72 CYS A O 1
ATOM 599 N N . SER A 1 73 ? -3.779 -4.474 -2.100 1.00 98.25 73 SER A N 1
ATOM 600 C CA . SER A 1 73 ? -3.891 -5.838 -2.630 1.00 98.25 73 SER A CA 1
ATOM 601 C C . SER A 1 73 ? -5.333 -6.327 -2.753 1.00 98.25 73 SER A C 1
ATOM 603 O O . SER A 1 73 ? -5.591 -7.134 -3.635 1.00 98.25 73 SER A O 1
AT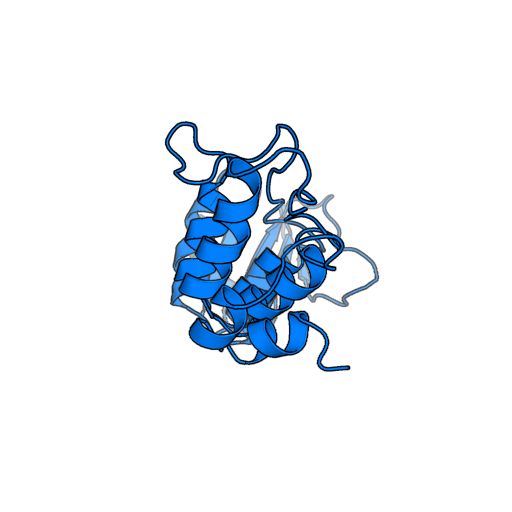OM 605 N N . ASN A 1 74 ? -6.243 -5.866 -1.889 1.00 98.50 74 ASN A N 1
ATOM 606 C CA . ASN A 1 74 ? -7.655 -6.269 -1.884 1.00 98.50 74 ASN A CA 1
ATOM 607 C C . ASN A 1 74 ? -8.594 -5.217 -2.507 1.00 98.50 74 ASN A C 1
ATOM 609 O O . ASN A 1 74 ? -9.814 -5.381 -2.469 1.00 98.50 74 ASN A O 1
ATOM 613 N N . GLY A 1 75 ? -8.050 -4.127 -3.059 1.00 98.56 75 GLY A N 1
ATOM 614 C CA . GLY A 1 75 ? -8.825 -3.149 -3.824 1.00 98.56 75 GLY A CA 1
ATOM 615 C C . GLY A 1 75 ? -9.636 -2.159 -2.989 1.00 98.56 75 GLY A C 1
ATOM 616 O O . GLY A 1 75 ? -10.540 -1.506 -3.508 1.00 98.56 75 GLY A O 1
ATOM 617 N N . HIS A 1 76 ? -9.327 -2.002 -1.702 1.00 98.75 76 HIS A N 1
ATOM 618 C CA . HIS A 1 76 ? -10.100 -1.169 -0.775 1.00 98.75 76 HIS A CA 1
ATOM 619 C C . HIS A 1 76 ? -9.738 0.317 -0.890 1.00 98.75 76 HIS A C 1
ATOM 621 O O . HIS A 1 76 ? -9.225 0.922 0.055 1.00 98.75 76 HIS A O 1
ATOM 627 N N . LEU A 1 77 ? -10.028 0.938 -2.040 1.00 98.75 77 LEU A N 1
ATOM 628 C CA . LEU A 1 77 ? -9.620 2.313 -2.371 1.00 98.75 77 LEU A CA 1
ATOM 629 C C . LEU A 1 77 ? -9.985 3.352 -1.296 1.00 98.75 77 LEU A C 1
ATOM 631 O O . LEU A 1 77 ? -9.198 4.255 -1.015 1.00 98.75 77 LEU A O 1
ATOM 635 N N . GLY A 1 78 ? -11.166 3.241 -0.679 1.00 98.56 78 GLY A N 1
ATOM 636 C CA . GLY A 1 78 ? -11.586 4.159 0.387 1.00 98.56 78 GLY A CA 1
ATOM 637 C C . GLY A 1 78 ? -10.642 4.140 1.595 1.00 98.56 78 GLY A C 1
ATOM 638 O O . GLY A 1 78 ? -10.356 5.187 2.171 1.00 98.56 78 GLY A O 1
ATOM 639 N N . ILE A 1 79 ? -10.111 2.964 1.934 1.00 98.69 79 ILE A N 1
ATOM 640 C CA . ILE A 1 79 ? -9.137 2.784 3.014 1.00 98.69 79 ILE A CA 1
ATOM 641 C C . ILE A 1 79 ? -7.758 3.262 2.565 1.00 98.69 79 ILE A C 1
ATOM 643 O O . ILE A 1 79 ? -7.112 3.986 3.312 1.00 98.69 79 ILE A O 1
ATOM 647 N N . VAL A 1 80 ? -7.334 2.948 1.336 1.00 98.62 80 VAL A N 1
ATOM 648 C CA . VAL A 1 80 ? -6.063 3.438 0.762 1.00 98.62 80 VAL A CA 1
ATOM 649 C C . VAL A 1 80 ? -5.989 4.969 0.823 1.00 98.62 80 VAL A C 1
ATOM 651 O O . VAL A 1 80 ? -5.012 5.527 1.323 1.00 98.62 80 VAL A O 1
ATOM 654 N N . LYS A 1 81 ? -7.052 5.656 0.387 1.00 97.62 81 LYS A N 1
ATOM 655 C CA . LYS A 1 81 ? -7.162 7.122 0.455 1.00 97.62 81 LYS A CA 1
ATOM 656 C C . LYS A 1 81 ? -7.112 7.641 1.887 1.00 97.62 81 LYS A C 1
ATOM 658 O O . LYS A 1 81 ? -6.375 8.585 2.159 1.00 97.62 81 LYS A O 1
ATOM 663 N N . LEU A 1 82 ? -7.880 7.025 2.789 1.00 96.56 82 LEU A N 1
ATOM 664 C CA . LEU A 1 82 ? -7.890 7.401 4.200 1.00 96.56 82 LEU A CA 1
ATOM 665 C C . LEU A 1 82 ? -6.483 7.297 4.793 1.00 96.56 82 LEU A C 1
ATOM 667 O O . LEU A 1 82 ? -5.994 8.279 5.338 1.00 96.56 82 LEU A O 1
ATOM 671 N N . LEU A 1 83 ? -5.816 6.155 4.622 1.00 96.06 83 LEU A N 1
ATOM 672 C CA . LEU A 1 83 ? -4.481 5.889 5.152 1.00 96.06 83 LEU A CA 1
ATOM 673 C C . LEU A 1 83 ? -3.442 6.914 4.671 1.00 96.06 83 LEU A C 1
ATOM 675 O O . LEU A 1 83 ? -2.717 7.469 5.494 1.00 96.06 83 LEU A O 1
ATOM 679 N N . LEU A 1 84 ? -3.401 7.231 3.372 1.00 95.12 84 LEU A N 1
ATOM 680 C CA . LEU A 1 84 ? -2.471 8.241 2.842 1.00 95.12 84 LEU A CA 1
ATOM 681 C C . LEU A 1 84 ? -2.798 9.670 3.301 1.00 95.12 84 LEU A C 1
ATOM 683 O O . LEU A 1 84 ? -1.909 10.517 3.340 1.00 95.12 84 LEU A O 1
ATOM 687 N N . SER A 1 85 ? -4.051 9.945 3.674 1.00 93.19 85 SER A N 1
ATOM 688 C CA . SER A 1 85 ? -4.465 11.262 4.173 1.00 93.19 85 SER A CA 1
ATOM 689 C C . SER A 1 85 ? -4.097 11.523 5.637 1.00 93.19 85 SER A C 1
ATOM 691 O O . SER A 1 85 ? -4.137 12.677 6.055 1.00 93.19 85 SER A O 1
ATOM 693 N N . LEU A 1 86 ? -3.695 10.502 6.410 1.00 91.19 86 LEU A N 1
ATOM 694 C CA . LEU A 1 86 ? -3.485 10.620 7.865 1.00 91.19 86 LEU A CA 1
ATOM 695 C C . LEU A 1 86 ? -2.352 11.573 8.276 1.00 91.19 86 LEU A C 1
ATOM 697 O O . LEU A 1 86 ? -2.350 12.061 9.403 1.00 91.19 86 LEU A O 1
ATOM 701 N N . ASN A 1 87 ? -1.435 11.872 7.353 1.00 83.38 87 ASN A N 1
ATOM 702 C CA . ASN A 1 87 ? -0.343 12.830 7.550 1.00 83.38 87 ASN A CA 1
ATOM 703 C C . ASN A 1 87 ? -0.657 14.233 6.997 1.00 83.38 87 ASN A C 1
ATOM 705 O O . ASN A 1 87 ? 0.194 15.119 7.023 1.00 83.38 87 ASN A O 1
ATOM 709 N N . SER A 1 88 ? -1.867 14.453 6.471 1.00 85.12 88 SER A N 1
ATOM 710 C CA . SER A 1 88 ? -2.325 15.782 6.063 1.00 85.12 88 SER A CA 1
ATOM 711 C C . SER A 1 88 ? -2.650 16.641 7.286 1.00 85.12 88 SER A C 1
ATOM 713 O O . SER A 1 88 ? -3.243 16.155 8.249 1.00 85.12 88 SER A O 1
ATOM 715 N N . SER A 1 89 ? -2.331 17.939 7.222 1.00 79.44 89 SER A N 1
ATOM 716 C CA . SER A 1 89 ? -2.672 18.912 8.271 1.00 79.44 89 SER A CA 1
ATOM 717 C C . SER A 1 89 ? -4.174 19.017 8.540 1.00 79.44 89 SER A C 1
ATOM 719 O O . SER A 1 89 ? -4.568 19.383 9.643 1.00 79.44 89 SER A O 1
ATOM 721 N N . ASP A 1 90 ? -4.994 18.681 7.542 1.00 81.50 90 ASP A N 1
ATOM 722 C CA . ASP A 1 90 ? -6.451 18.806 7.589 1.00 81.50 90 ASP A CA 1
ATOM 723 C C . ASP A 1 90 ? -7.140 17.455 7.871 1.00 81.50 90 ASP A C 1
ATOM 725 O O . ASP A 1 90 ? -8.354 17.320 7.709 1.00 81.50 90 ASP A O 1
ATOM 729 N N . CYS A 1 91 ? -6.375 16.429 8.263 1.00 82.75 91 CYS A N 1
ATOM 730 C CA . CYS A 1 91 ? -6.915 15.109 8.566 1.00 82.75 91 CYS A CA 1
ATOM 731 C C . CYS A 1 91 ? -7.792 15.129 9.828 1.00 82.75 91 CYS A C 1
ATOM 733 O O . CYS A 1 91 ? -7.402 15.649 10.871 1.00 82.75 91 CYS A O 1
ATOM 735 N N . GLU A 1 92 ? -8.955 14.478 9.752 1.00 83.69 92 GLU A N 1
ATOM 736 C CA . GLU A 1 92 ? -9.872 14.277 10.883 1.00 83.69 92 GLU A CA 1
ATOM 737 C C . GLU A 1 92 ? -9.265 13.394 11.992 1.00 83.69 92 GLU A C 1
ATOM 739 O O . GLU A 1 92 ? -9.589 13.553 13.167 1.00 83.69 92 GLU A O 1
ATOM 744 N N . PHE A 1 93 ? -8.351 12.490 11.626 1.00 85.06 93 PHE A N 1
ATOM 745 C CA . PHE A 1 93 ? -7.692 11.536 12.522 1.00 85.06 93 PHE A CA 1
ATOM 746 C C . PHE A 1 93 ? -6.166 11.733 12.508 1.00 85.06 93 PHE A C 1
ATOM 748 O O . PHE A 1 93 ? -5.447 10.879 11.981 1.00 85.06 93 PHE A O 1
ATOM 755 N N . PRO A 1 94 ? -5.639 12.861 13.018 1.00 77.31 94 PRO A N 1
ATOM 756 C CA . PRO A 1 94 ? -4.213 13.142 12.939 1.00 77.31 94 PRO A CA 1
ATOM 757 C C . PRO A 1 94 ? -3.411 12.111 13.742 1.00 77.31 94 PRO A C 1
ATOM 759 O O . PRO A 1 94 ? -3.734 11.797 14.893 1.00 77.31 94 PRO A O 1
ATOM 762 N N . LEU A 1 95 ? -2.359 11.584 13.119 1.00 81.44 95 LEU A N 1
ATOM 763 C CA . LEU A 1 95 ? -1.396 10.694 13.760 1.00 81.44 95 LEU A CA 1
ATOM 764 C C . LEU A 1 95 ? -0.172 11.468 14.269 1.00 81.44 95 LEU A C 1
ATOM 766 O O . LEU A 1 95 ? -0.092 12.692 14.193 1.00 81.44 95 LEU A O 1
ATOM 770 N N . TYR A 1 96 ? 0.766 10.740 14.868 1.00 76.69 96 TYR A N 1
ATOM 771 C CA . TYR A 1 96 ? 2.031 11.276 15.367 1.00 76.69 96 TYR A CA 1
ATOM 772 C C . TYR A 1 96 ? 3.027 11.436 14.211 1.00 76.69 96 TYR A C 1
ATOM 774 O O . TYR A 1 96 ? 2.966 10.704 13.223 1.00 76.69 96 TYR A O 1
ATOM 782 N N . GLU A 1 97 ? 3.967 12.368 14.364 1.00 74.50 97 GLU A N 1
ATOM 783 C CA . GLU A 1 97 ? 5.092 12.539 13.440 1.00 74.50 97 GLU A CA 1
ATOM 784 C C . GLU A 1 97 ? 5.856 11.214 13.250 1.00 74.50 97 GLU A C 1
ATOM 786 O O . GLU A 1 97 ? 6.019 10.448 14.207 1.00 74.50 97 GLU A O 1
ATOM 791 N N . GLY A 1 98 ? 6.311 10.936 12.024 1.00 78.50 98 GLY A N 1
ATOM 792 C CA . GLY A 1 98 ? 7.016 9.694 11.701 1.00 78.50 98 GLY A CA 1
ATOM 793 C C . GLY A 1 98 ? 6.106 8.504 11.377 1.00 78.50 98 GLY A C 1
ATOM 794 O O . GLY A 1 98 ? 6.564 7.364 11.454 1.00 78.50 98 GLY A O 1
ATOM 795 N N . THR A 1 99 ? 4.824 8.743 11.074 1.00 84.38 99 THR A N 1
ATOM 796 C CA . THR A 1 99 ? 3.866 7.706 10.635 1.00 84.38 99 THR A CA 1
ATOM 797 C C . THR A 1 99 ? 3.579 7.761 9.132 1.00 84.38 99 THR A C 1
ATOM 799 O O . THR A 1 99 ? 2.522 7.341 8.653 1.00 84.38 99 THR A O 1
ATOM 802 N N . GLU A 1 100 ? 4.517 8.280 8.341 1.00 91.19 100 GLU A N 1
ATOM 803 C CA . GLU A 1 100 ? 4.390 8.315 6.888 1.00 91.19 100 GLU A CA 1
ATOM 804 C C . GLU A 1 100 ? 4.322 6.903 6.302 1.00 91.19 100 GLU A C 1
ATOM 806 O O . GLU A 1 100 ? 5.082 6.010 6.672 1.00 91.19 100 GLU A O 1
ATOM 811 N N . ILE A 1 101 ? 3.393 6.700 5.368 1.00 94.81 101 ILE A N 1
ATOM 812 C CA . ILE A 1 101 ? 3.284 5.442 4.631 1.00 94.81 101 ILE A CA 1
ATOM 813 C C . ILE A 1 101 ? 4.349 5.428 3.546 1.00 94.81 101 ILE A C 1
ATOM 815 O O . ILE A 1 101 ? 4.402 6.328 2.701 1.00 94.81 101 ILE A O 1
ATOM 819 N N . ASN A 1 102 ? 5.156 4.373 3.521 1.00 94.31 102 ASN A N 1
ATOM 820 C CA . ASN A 1 102 ? 6.084 4.130 2.436 1.00 94.31 102 ASN A CA 1
ATOM 821 C C . ASN A 1 102 ? 5.382 3.350 1.317 1.00 94.31 102 ASN A C 1
ATOM 823 O O . ASN A 1 102 ? 5.324 2.120 1.323 1.00 94.31 102 ASN A O 1
ATOM 827 N N . ILE A 1 103 ? 4.881 4.073 0.314 1.00 95.12 103 ILE A N 1
ATOM 828 C CA . ILE A 1 103 ? 4.188 3.474 -0.839 1.00 95.12 103 ILE A CA 1
ATOM 829 C C . ILE A 1 103 ? 5.081 2.550 -1.689 1.00 95.12 103 ILE A C 1
ATOM 831 O O . ILE A 1 103 ? 4.553 1.706 -2.409 1.00 95.12 103 ILE A O 1
ATOM 835 N N . ASN A 1 104 ? 6.408 2.671 -1.560 1.00 92.62 104 ASN A N 1
ATOM 836 C CA . ASN A 1 104 ? 7.414 1.884 -2.283 1.00 92.62 104 ASN A CA 1
ATOM 837 C C . ASN A 1 104 ? 7.982 0.724 -1.435 1.00 92.62 104 ASN A C 1
ATOM 839 O O . ASN A 1 104 ? 8.995 0.122 -1.793 1.00 92.62 104 ASN A O 1
ATOM 843 N N . PHE A 1 105 ? 7.395 0.437 -0.265 1.00 92.12 105 PHE A N 1
ATOM 844 C CA . PHE A 1 105 ? 7.885 -0.616 0.626 1.00 92.12 105 PHE A CA 1
ATOM 845 C C . PHE A 1 105 ? 7.861 -1.997 -0.051 1.00 92.12 105 PHE A C 1
ATOM 847 O O . PHE A 1 105 ? 6.915 -2.318 -0.770 1.00 92.12 105 PHE A O 1
ATOM 854 N N . ASP A 1 106 ? 8.869 -2.827 0.255 1.00 89.88 106 ASP A N 1
ATOM 855 C CA . ASP A 1 106 ? 9.001 -4.208 -0.242 1.00 89.88 106 ASP A CA 1
ATOM 856 C C . ASP A 1 106 ? 8.894 -4.281 -1.766 1.00 89.88 106 ASP A C 1
ATOM 858 O O . ASP A 1 106 ? 8.026 -4.950 -2.329 1.00 89.88 106 ASP A O 1
ATOM 862 N N . ASP A 1 107 ? 9.767 -3.523 -2.430 1.00 90.19 107 ASP A N 1
ATOM 863 C CA . ASP A 1 107 ? 9.883 -3.540 -3.881 1.00 90.19 107 ASP A CA 1
ATOM 864 C C . ASP A 1 107 ? 8.567 -3.144 -4.569 1.00 90.19 107 ASP A C 1
ATOM 866 O O . ASP A 1 107 ? 8.090 -3.816 -5.479 1.00 90.19 107 ASP A O 1
ATOM 870 N N . ASP A 1 108 ? 7.948 -2.052 -4.107 1.00 93.25 108 A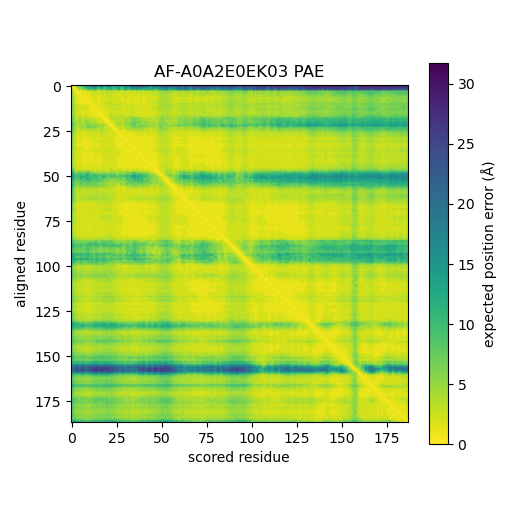SP A N 1
ATOM 871 C CA . ASP A 1 108 ? 6.690 -1.519 -4.646 1.00 93.25 108 ASP A CA 1
ATOM 872 C C . ASP A 1 108 ? 5.498 -2.502 -4.524 1.00 93.25 108 ASP A C 1
ATOM 874 O O . ASP A 1 108 ? 4.559 -2.480 -5.328 1.00 93.25 108 ASP A O 1
ATOM 878 N N . ALA A 1 109 ? 5.509 -3.369 -3.497 1.00 93.62 109 ALA A N 1
ATOM 879 C CA . ALA A 1 109 ? 4.528 -4.443 -3.287 1.00 93.62 109 ALA A CA 1
ATOM 880 C C . ALA A 1 109 ? 3.067 -3.978 -3.367 1.00 93.62 109 ALA A C 1
ATOM 882 O O . ALA A 1 109 ? 2.223 -4.669 -3.935 1.00 93.62 109 ALA A O 1
ATOM 883 N N . ALA A 1 110 ? 2.751 -2.803 -2.815 1.00 97.12 110 ALA A N 1
ATOM 884 C CA . ALA A 1 110 ? 1.390 -2.270 -2.838 1.00 97.12 110 ALA A CA 1
ATOM 885 C C . ALA A 1 110 ? 0.874 -2.058 -4.273 1.00 97.12 110 ALA A C 1
ATOM 887 O O . ALA A 1 110 ? -0.257 -2.434 -4.578 1.00 97.12 110 ALA A O 1
ATOM 888 N N . PHE A 1 111 ? 1.709 -1.499 -5.154 1.00 97.56 111 PHE A N 1
ATOM 889 C CA . PHE A 1 111 ? 1.379 -1.296 -6.563 1.00 97.56 111 PHE A CA 1
ATOM 890 C C . PHE A 1 111 ? 1.299 -2.627 -7.313 1.00 97.56 111 PHE A C 1
ATOM 892 O O . PHE A 1 111 ? 0.305 -2.892 -7.991 1.00 97.56 111 PHE A O 1
ATOM 899 N N . ARG A 1 112 ? 2.306 -3.494 -7.149 1.00 95.50 112 ARG A N 1
ATOM 900 C CA . ARG A 1 112 ? 2.374 -4.780 -7.860 1.00 95.50 112 ARG A CA 1
ATOM 901 C C . ARG A 1 112 ? 1.206 -5.699 -7.517 1.00 95.50 112 ARG A C 1
ATOM 903 O O . ARG A 1 112 ? 0.600 -6.262 -8.424 1.00 95.50 112 ARG A O 1
ATOM 910 N N . TYR A 1 113 ? 0.842 -5.816 -6.239 1.00 95.75 113 TYR A N 1
ATOM 911 C CA . TYR A 1 113 ? -0.292 -6.650 -5.827 1.00 95.75 113 TYR A CA 1
ATOM 912 C C . TYR A 1 113 ? -1.641 -6.048 -6.231 1.00 95.75 113 TYR A C 1
ATOM 914 O O . TYR A 1 113 ? -2.545 -6.798 -6.591 1.00 95.75 113 TYR A O 1
ATOM 922 N N . ALA A 1 114 ? -1.783 -4.717 -6.239 1.00 98.06 114 ALA A N 1
ATOM 923 C CA . ALA A 1 114 ? -2.985 -4.080 -6.777 1.00 98.06 114 ALA A CA 1
ATOM 924 C C . ALA A 1 114 ? -3.151 -4.350 -8.286 1.00 98.06 114 ALA A C 1
ATOM 926 O O . ALA A 1 114 ? -4.270 -4.599 -8.731 1.00 98.06 114 ALA A O 1
ATOM 927 N N . CYS A 1 115 ? -2.053 -4.356 -9.055 1.00 97.31 115 CYS A N 1
ATOM 928 C CA . CYS A 1 115 ? -2.068 -4.741 -10.470 1.00 97.31 115 CYS A CA 1
ATOM 929 C C . CYS A 1 115 ? -2.434 -6.220 -10.637 1.00 97.31 115 CYS A C 1
ATOM 931 O O . CYS A 1 115 ? -3.425 -6.521 -11.296 1.00 97.31 115 CYS A O 1
ATOM 933 N N . TYR A 1 116 ? -1.709 -7.122 -9.964 1.00 94.88 116 TYR A N 1
ATOM 934 C CA . TYR A 1 116 ? -1.910 -8.573 -10.057 1.00 94.88 116 TYR A CA 1
ATOM 935 C C . TYR A 1 116 ? -3.347 -9.006 -9.721 1.00 94.88 116 TYR A C 1
ATOM 937 O O . TYR A 1 116 ? -3.913 -9.869 -10.387 1.00 94.88 116 TYR A O 1
ATOM 945 N N . ASN A 1 117 ? -3.965 -8.377 -8.715 1.00 96.38 117 ASN A N 1
ATOM 946 C CA . ASN A 1 117 ? -5.359 -8.633 -8.332 1.00 96.38 117 ASN A CA 1
ATOM 947 C C . ASN A 1 117 ? -6.382 -7.783 -9.116 1.00 96.38 117 ASN A C 1
ATOM 949 O O . ASN A 1 117 ? -7.572 -7.798 -8.805 1.00 96.38 117 ASN A O 1
ATOM 953 N N . VAL A 1 118 ? -5.938 -7.064 -10.151 1.00 97.00 118 VAL A N 1
ATOM 954 C CA . VAL A 1 118 ? -6.767 -6.313 -11.110 1.00 97.00 118 VAL A CA 1
ATOM 955 C C . VAL A 1 118 ? -7.619 -5.222 -10.439 1.00 97.00 118 VAL A C 1
ATOM 957 O O . VAL A 1 118 ? -8.755 -4.937 -10.823 1.00 97.00 118 VAL A O 1
ATOM 960 N N . HIS A 1 119 ? -7.069 -4.562 -9.421 1.00 97.88 119 HIS A N 1
ATOM 961 C CA . HIS A 1 119 ? -7.727 -3.468 -8.706 1.00 97.88 119 HIS A CA 1
ATOM 962 C C . HIS A 1 119 ? -7.433 -2.111 -9.349 1.00 97.88 119 HIS A C 1
ATOM 964 O O . HIS A 1 119 ? -6.813 -1.235 -8.740 1.00 97.88 119 HIS A O 1
ATOM 970 N N . SER A 1 120 ? -7.910 -1.917 -10.582 1.00 95.94 120 SER A N 1
ATOM 971 C CA . SER A 1 120 ? -7.596 -0.738 -11.400 1.00 95.94 120 SER A CA 1
ATOM 972 C C . SER A 1 120 ? -7.864 0.593 -10.692 1.00 95.94 120 SER A C 1
ATOM 974 O O . SER A 1 120 ? -7.049 1.495 -10.800 1.00 95.94 120 SER A O 1
ATOM 976 N N . GLU A 1 121 ? -8.935 0.732 -9.903 1.00 98.00 121 GLU A N 1
ATOM 977 C CA . GLU A 1 121 ? -9.212 1.995 -9.195 1.00 98.00 121 GLU A CA 1
ATOM 978 C C . GLU A 1 121 ? -8.124 2.372 -8.170 1.00 98.00 121 GLU A C 1
ATOM 980 O O . GLU A 1 121 ? -7.839 3.554 -7.973 1.00 98.00 121 GLU A O 1
ATOM 985 N N . VAL A 1 122 ? -7.506 1.379 -7.520 1.00 98.62 122 VAL A N 1
ATOM 986 C CA . VAL A 1 122 ? -6.354 1.594 -6.631 1.00 98.62 122 VAL A CA 1
ATOM 987 C C . VAL A 1 122 ? -5.119 1.928 -7.452 1.00 98.62 122 VAL A C 1
ATOM 989 O O . VAL A 1 122 ? -4.420 2.884 -7.128 1.00 98.62 122 VAL A O 1
ATOM 992 N N . VAL A 1 123 ? -4.865 1.174 -8.519 1.00 98.25 123 VAL A N 1
ATOM 993 C CA . VAL A 1 123 ? -3.698 1.377 -9.385 1.00 98.25 123 VAL A CA 1
ATOM 994 C C . VAL A 1 123 ? -3.698 2.785 -9.985 1.00 98.25 123 VAL A C 1
ATOM 996 O O . VAL A 1 123 ? -2.723 3.517 -9.823 1.00 98.25 123 VAL A O 1
ATOM 999 N N . GLU A 1 124 ? -4.818 3.214 -10.566 1.00 97.75 124 GLU A N 1
ATOM 1000 C CA . GLU A 1 124 ? -4.997 4.560 -11.125 1.00 97.75 124 GLU A CA 1
ATOM 1001 C C . GLU A 1 124 ? -4.825 5.663 -10.074 1.00 97.75 124 GLU A C 1
ATOM 1003 O O . GLU A 1 124 ? -4.341 6.754 -10.370 1.00 97.75 124 GLU A O 1
ATOM 1008 N N . PHE A 1 125 ? -5.192 5.386 -8.822 1.00 98.50 125 PHE A N 1
ATOM 1009 C CA . PHE A 1 125 ? -4.963 6.318 -7.725 1.00 98.50 125 PHE A CA 1
ATOM 1010 C C . PHE A 1 125 ? -3.484 6.388 -7.304 1.00 98.50 125 PHE A C 1
ATOM 1012 O O . PHE A 1 125 ? -3.004 7.469 -6.962 1.00 98.50 125 PHE A O 1
ATOM 1019 N N . LEU A 1 126 ? -2.752 5.270 -7.339 1.00 98.00 126 LEU A N 1
ATOM 1020 C CA . LEU A 1 126 ? -1.344 5.204 -6.935 1.00 98.00 126 LEU A CA 1
ATOM 1021 C C . LEU A 1 126 ? -0.381 5.748 -7.996 1.00 98.00 126 LEU A C 1
ATOM 1023 O O . LEU A 1 126 ? 0.603 6.381 -7.625 1.00 98.00 126 LEU A O 1
ATOM 1027 N N . ILE A 1 127 ? -0.647 5.551 -9.291 1.00 97.00 127 ILE A N 1
ATOM 1028 C CA . ILE A 1 127 ? 0.230 6.001 -10.392 1.00 97.00 127 ILE A CA 1
ATOM 1029 C C . ILE A 1 127 ? 0.709 7.449 -10.244 1.00 97.00 127 ILE A C 1
ATOM 1031 O O . ILE A 1 127 ? 1.923 7.663 -10.257 1.00 97.00 127 ILE A O 1
ATOM 1035 N N . PRO A 1 128 ? -0.165 8.459 -10.064 1.00 96.38 128 PRO A N 1
ATOM 1036 C CA . PRO A 1 128 ? 0.300 9.834 -9.923 1.00 96.38 128 PRO A CA 1
ATOM 1037 C C . PRO A 1 128 ? 1.131 10.050 -8.652 1.00 96.38 128 PRO A C 1
ATOM 1039 O O . PRO A 1 128 ? 1.965 10.946 -8.630 1.00 96.38 128 PRO A O 1
ATOM 1042 N N . LEU A 1 129 ? 0.944 9.247 -7.600 1.00 95.81 129 LEU A N 1
ATOM 1043 C CA . LEU A 1 129 ? 1.728 9.320 -6.360 1.00 95.81 129 LEU A CA 1
ATOM 1044 C C . LEU A 1 129 ? 3.105 8.655 -6.491 1.00 95.81 129 LEU A C 1
ATOM 1046 O O . LEU A 1 129 ? 4.037 9.052 -5.799 1.00 95.81 129 LEU A O 1
ATOM 1050 N N . LEU A 1 130 ? 3.231 7.666 -7.375 1.00 96.00 130 LEU A N 1
ATOM 1051 C CA . LEU A 1 130 ? 4.470 6.937 -7.647 1.00 96.00 130 LEU A CA 1
ATOM 1052 C C . LEU A 1 130 ? 5.329 7.649 -8.708 1.00 96.00 130 LEU A C 1
ATOM 1054 O O . LEU A 1 130 ? 6.541 7.787 -8.544 1.00 96.00 130 LEU A O 1
ATOM 1058 N N . ASN A 1 131 ? 4.701 8.194 -9.754 1.00 95.06 131 ASN A N 1
ATOM 1059 C CA . ASN A 1 131 ? 5.349 8.896 -10.872 1.00 95.06 131 ASN A CA 1
ATOM 1060 C C . ASN A 1 131 ? 5.735 10.347 -10.522 1.00 95.06 131 ASN A C 1
ATOM 1062 O O . ASN A 1 131 ? 5.411 11.291 -11.241 1.00 95.06 131 ASN A O 1
ATOM 1066 N N . GLN A 1 132 ? 6.420 10.544 -9.394 1.00 92.12 132 GLN A N 1
ATOM 1067 C CA . GLN A 1 132 ? 6.790 11.872 -8.879 1.00 92.12 132 GLN A CA 1
ATOM 1068 C C . GLN A 1 132 ? 8.124 12.389 -9.422 1.00 92.12 132 GLN A C 1
ATOM 1070 O O . GLN A 1 132 ? 8.414 13.584 -9.351 1.00 92.12 132 GLN A O 1
ATOM 1075 N N . ASN A 1 133 ? 8.972 11.503 -9.940 1.00 88.88 133 ASN A N 1
ATOM 1076 C CA . ASN A 1 133 ? 10.286 11.862 -10.453 1.00 88.88 133 ASN A CA 1
ATOM 1077 C C . ASN A 1 133 ? 10.528 11.217 -11.821 1.00 88.88 133 ASN A C 1
ATOM 1079 O O . ASN A 1 133 ? 9.956 10.188 -12.144 1.00 88.88 133 ASN A O 1
ATOM 1083 N N . LYS A 1 134 ? 11.404 11.819 -12.629 1.00 85.69 134 LYS A N 1
ATOM 1084 C CA . LYS A 1 134 ? 11.658 11.385 -14.015 1.00 85.69 134 LYS A CA 1
ATOM 1085 C C . LYS A 1 134 ? 12.447 10.073 -14.160 1.00 85.69 134 LYS A C 1
ATOM 1087 O O . LYS A 1 134 ? 12.680 9.624 -15.279 1.00 85.69 134 LYS A O 1
ATOM 1092 N N . TYR A 1 135 ? 12.964 9.532 -13.059 1.00 87.00 135 TYR A N 1
ATOM 1093 C CA . TYR A 1 135 ? 13.841 8.359 -13.066 1.00 87.00 135 TYR A CA 1
ATOM 1094 C C . TYR A 1 135 ? 13.090 7.062 -12.766 1.00 87.00 135 TYR A C 1
ATOM 1096 O O . TYR A 1 135 ? 13.621 5.985 -13.031 1.00 87.00 135 TYR A O 1
ATOM 1104 N N . GLU A 1 136 ? 11.881 7.173 -12.221 1.00 93.00 136 GLU A N 1
ATOM 1105 C CA . GLU A 1 136 ? 11.000 6.055 -11.930 1.00 93.00 136 GLU A CA 1
ATOM 1106 C C . GLU A 1 136 ? 9.675 6.257 -12.652 1.00 93.00 136 GLU A C 1
ATOM 1108 O O . GLU A 1 136 ? 9.112 7.351 -12.634 1.00 93.00 136 GLU A O 1
ATOM 1113 N N . PHE A 1 137 ? 9.184 5.207 -13.297 1.00 96.56 137 PHE A N 1
ATOM 1114 C CA . PHE A 1 137 ? 7.920 5.261 -14.017 1.00 96.56 137 PHE A CA 1
ATOM 1115 C C . PHE A 1 137 ? 7.155 3.961 -13.837 1.00 96.56 137 PHE A C 1
ATOM 1117 O O . PHE A 1 137 ? 7.680 2.877 -14.075 1.00 96.56 137 PHE A O 1
ATOM 1124 N N . TYR A 1 138 ? 5.912 4.094 -13.408 1.00 97.50 138 TYR A N 1
ATOM 1125 C CA . TYR A 1 138 ? 4.993 3.018 -13.099 1.00 97.50 138 TYR A CA 1
ATOM 1126 C C . TYR A 1 138 ? 3.885 3.031 -14.138 1.00 97.50 138 TYR A C 1
ATOM 1128 O O . TYR A 1 138 ? 3.245 4.060 -14.382 1.00 97.50 138 TYR A O 1
ATOM 1136 N N . PHE A 1 139 ? 3.675 1.873 -14.744 1.00 97.38 139 PHE A N 1
ATOM 1137 C CA . PHE A 1 139 ? 2.701 1.643 -15.793 1.00 97.38 139 PHE A CA 1
ATOM 1138 C C . PHE A 1 139 ? 1.994 0.317 -15.534 1.00 97.38 139 PHE A C 1
ATOM 1140 O O . PHE A 1 139 ? 2.577 -0.614 -14.975 1.00 97.38 139 PHE A O 1
ATOM 1147 N N . HIS A 1 140 ? 0.731 0.233 -15.934 1.00 96.81 140 HIS A N 1
ATOM 1148 C CA . HIS A 1 140 ? -0.034 -1.002 -15.864 1.00 96.81 140 HIS A CA 1
ATOM 1149 C C . HIS A 1 140 ? -0.894 -1.161 -17.106 1.00 96.81 140 HIS A C 1
ATOM 1151 O O . HIS A 1 140 ? -1.304 -0.171 -17.720 1.00 96.81 140 HIS A O 1
ATOM 1157 N N . LYS A 1 141 ? -1.182 -2.411 -17.455 1.00 95.44 141 LYS A N 1
ATOM 1158 C CA . LYS A 1 141 ? -2.143 -2.746 -18.499 1.00 95.44 141 LYS A CA 1
ATOM 1159 C C . LYS A 1 141 ? -2.703 -4.139 -18.257 1.00 95.44 141 LYS A C 1
ATOM 1161 O O . LYS A 1 141 ? -1.949 -5.076 -18.061 1.00 95.44 141 LYS A O 1
ATOM 1166 N N . GLU A 1 142 ? -4.030 -4.263 -18.260 1.00 92.94 142 GLU A N 1
ATOM 1167 C CA . GLU A 1 142 ? -4.733 -5.551 -18.114 1.00 92.94 142 GLU A CA 1
ATOM 1168 C C . GLU A 1 142 ? -4.329 -6.380 -16.872 1.00 92.94 142 GLU A C 1
ATOM 1170 O O . GLU A 1 142 ? -4.390 -7.601 -16.887 1.00 92.94 142 GLU A O 1
ATOM 1175 N N . GLY A 1 143 ? -3.956 -5.715 -15.772 1.00 90.62 143 GLY A N 1
ATOM 1176 C CA . GLY A 1 143 ? -3.493 -6.370 -14.536 1.00 90.62 143 GLY A CA 1
ATOM 1177 C C . GLY A 1 143 ? -1.982 -6.623 -14.486 1.00 90.62 143 GLY A C 1
ATOM 1178 O O . GLY A 1 143 ? -1.438 -6.951 -13.433 1.00 90.62 143 GLY A O 1
ATOM 1179 N N . GLU A 1 144 ? -1.281 -6.385 -15.589 1.00 95.81 144 GLU A N 1
ATOM 1180 C CA . GLU A 1 144 ? 0.171 -6.473 -15.671 1.00 95.81 144 GLU A CA 1
ATOM 1181 C C . GLU A 1 144 ? 0.813 -5.165 -15.216 1.00 95.81 144 GLU A C 1
ATOM 1183 O O . GLU A 1 144 ? 0.305 -4.079 -15.511 1.00 95.81 144 GLU A O 1
ATOM 1188 N N . TYR A 1 145 ? 1.939 -5.260 -14.512 1.00 96.19 145 TYR A N 1
ATOM 1189 C CA . TYR A 1 145 ? 2.697 -4.106 -14.045 1.00 96.19 145 TYR A CA 1
ATOM 1190 C C . TYR A 1 145 ? 4.020 -3.965 -14.789 1.00 96.19 145 TYR A C 1
ATOM 1192 O O . TYR A 1 145 ? 4.667 -4.944 -15.166 1.00 96.19 145 TYR A O 1
ATOM 1200 N N . TYR A 1 146 ? 4.458 -2.718 -14.916 1.00 97.00 146 TYR A N 1
ATOM 1201 C CA . TYR A 1 146 ? 5.747 -2.338 -15.468 1.00 97.00 146 TYR A CA 1
ATOM 1202 C C . TYR A 1 146 ? 6.329 -1.214 -14.624 1.00 97.00 146 TYR A C 1
ATOM 1204 O O . TYR A 1 146 ? 5.665 -0.205 -14.373 1.00 97.00 146 TYR A O 1
ATOM 1212 N N . ILE A 1 147 ? 7.567 -1.391 -14.175 1.00 96.56 147 ILE A N 1
ATOM 1213 C CA . ILE A 1 147 ? 8.253 -0.433 -13.315 1.00 96.56 147 ILE A CA 1
ATOM 1214 C C . ILE A 1 147 ? 9.624 -0.135 -13.913 1.00 96.56 147 ILE A C 1
ATOM 1216 O O . ILE A 1 147 ? 10.527 -0.975 -13.934 1.00 96.56 147 ILE A O 1
ATOM 1220 N N . VAL A 1 148 ? 9.773 1.080 -14.423 1.00 96.12 148 VAL A N 1
ATOM 1221 C CA . VAL A 1 148 ? 11.030 1.624 -14.928 1.00 96.12 148 VAL A CA 1
ATOM 1222 C C . VAL A 1 148 ? 11.840 2.128 -13.743 1.00 96.12 148 VAL A C 1
ATOM 1224 O O . VAL A 1 148 ? 11.343 2.915 -12.937 1.00 96.12 148 VAL A O 1
ATOM 1227 N N . LYS A 1 149 ? 13.094 1.691 -13.639 1.00 95.12 149 LYS A N 1
ATOM 1228 C CA . LYS A 1 149 ? 14.038 2.135 -12.606 1.00 95.12 149 LYS A CA 1
ATOM 1229 C C . LYS A 1 149 ? 15.425 2.406 -13.215 1.00 95.12 149 LYS A C 1
ATOM 1231 O O . LYS A 1 149 ? 15.763 1.843 -14.266 1.00 95.12 149 LYS A O 1
ATOM 1236 N N . PRO A 1 150 ? 16.280 3.203 -12.548 1.00 94.31 150 PRO A N 1
ATOM 1237 C CA . PRO A 1 150 ? 17.673 3.398 -12.950 1.00 94.31 150 PRO A CA 1
ATOM 1238 C C . PRO A 1 150 ? 18.476 2.091 -12.997 1.00 94.31 150 PRO A C 1
ATOM 1240 O O . PRO A 1 150 ? 18.215 1.153 -12.246 1.00 94.31 150 PRO A O 1
ATOM 1243 N N . LEU A 1 151 ? 19.528 2.035 -13.820 1.00 92.94 151 LEU A N 1
ATOM 1244 C CA . LEU A 1 151 ? 20.348 0.823 -13.998 1.00 92.94 151 LEU A CA 1
ATOM 1245 C C . LEU A 1 151 ? 20.995 0.269 -12.719 1.00 92.94 151 LEU A C 1
ATOM 1247 O O . LEU A 1 151 ? 21.278 -0.929 -12.644 1.00 92.94 151 LEU A O 1
ATOM 1251 N N . ASN A 1 152 ? 21.285 1.131 -11.743 1.00 90.75 152 ASN A N 1
ATOM 1252 C CA . ASN A 1 152 ? 21.877 0.735 -10.466 1.00 90.75 152 ASN A CA 1
ATOM 1253 C C . ASN A 1 152 ? 20.842 0.191 -9.469 1.00 90.75 152 ASN A C 1
ATOM 1255 O O . ASN A 1 152 ? 21.244 -0.404 -8.469 1.00 90.75 152 ASN A O 1
ATOM 1259 N N . PHE A 1 153 ? 19.546 0.369 -9.734 1.00 89.81 153 PHE A N 1
ATOM 1260 C CA . PHE A 1 153 ? 18.480 -0.160 -8.899 1.00 89.81 153 PHE A CA 1
ATOM 1261 C C . PHE A 1 153 ? 18.362 -1.676 -9.077 1.00 89.81 153 PHE A C 1
ATOM 1263 O O . PHE A 1 153 ? 18.371 -2.200 -10.198 1.00 89.81 153 PHE A O 1
ATOM 1270 N N . LYS A 1 154 ? 18.232 -2.384 -7.957 1.00 82.38 154 LYS A N 1
ATOM 1271 C CA . LYS A 1 154 ? 18.003 -3.826 -7.906 1.00 82.38 154 LYS A CA 1
ATOM 1272 C C . LYS A 1 154 ? 16.946 -4.099 -6.845 1.00 82.38 154 LYS A C 1
ATOM 1274 O O . LYS A 1 154 ? 17.156 -3.705 -5.701 1.00 82.38 154 LYS A O 1
ATOM 1279 N N . TYR A 1 155 ? 15.867 -4.771 -7.238 1.00 82.81 155 TYR A N 1
ATOM 1280 C CA . TYR A 1 155 ? 14.948 -5.387 -6.285 1.00 82.81 155 TYR A CA 1
ATOM 1281 C C . TYR A 1 155 ? 15.673 -6.466 -5.466 1.00 82.81 155 TYR A C 1
ATOM 1283 O O . TYR A 1 155 ? 16.736 -6.957 -5.876 1.00 82.81 155 TYR A O 1
ATOM 1291 N N . GLY A 1 156 ? 15.155 -6.761 -4.276 1.00 74.81 156 GLY A N 1
ATOM 1292 C CA . GLY A 1 156 ? 15.741 -7.718 -3.342 1.00 74.81 156 GLY A CA 1
ATOM 1293 C C . GLY A 1 156 ? 15.693 -9.168 -3.838 1.00 74.81 156 GLY A C 1
ATOM 1294 O O . GLY A 1 156 ? 15.182 -9.477 -4.908 1.00 74.81 156 GLY A O 1
ATOM 1295 N N . GLU A 1 157 ? 16.228 -10.093 -3.035 1.00 55.38 157 GLU A N 1
ATOM 1296 C CA . GLU A 1 157 ? 16.245 -11.535 -3.355 1.00 55.38 157 GLU A CA 1
ATOM 1297 C C . GLU A 1 157 ? 14.883 -12.228 -3.161 1.00 55.38 157 GLU A C 1
ATOM 1299 O O . GLU A 1 157 ? 14.707 -13.370 -3.581 1.00 55.38 157 GLU A O 1
ATOM 1304 N N . CYS A 1 158 ? 13.925 -11.571 -2.497 1.00 51.81 158 CYS A N 1
ATOM 1305 C CA . CYS A 1 158 ? 12.651 -12.182 -2.110 1.00 51.81 158 CYS A CA 1
ATOM 1306 C C . CYS A 1 158 ? 11.699 -12.410 -3.291 1.00 51.81 158 CYS A C 1
ATOM 1308 O O . CYS A 1 158 ? 10.812 -13.257 -3.189 1.00 51.81 158 CYS A O 1
ATOM 1310 N N . GLU A 1 159 ? 11.891 -11.709 -4.411 1.00 61.69 159 GLU A N 1
ATOM 1311 C CA . GLU A 1 159 ? 11.061 -11.868 -5.596 1.00 61.69 159 GLU A CA 1
ATOM 1312 C C . GLU A 1 159 ? 11.909 -11.916 -6.873 1.00 61.69 159 GLU A C 1
ATOM 1314 O O . GLU A 1 159 ? 12.636 -10.983 -7.206 1.00 61.69 159 GLU A O 1
ATOM 1319 N N . ASN A 1 160 ? 11.798 -13.019 -7.621 1.00 71.19 160 ASN A N 1
ATOM 1320 C CA . ASN A 1 160 ? 12.374 -13.144 -8.961 1.00 71.19 160 ASN A CA 1
ATOM 1321 C C . ASN A 1 160 ? 11.539 -12.311 -9.949 1.00 71.19 160 ASN A C 1
ATOM 1323 O O . ASN A 1 160 ? 10.774 -12.865 -10.735 1.00 71.19 160 ASN A O 1
ATOM 1327 N N . ILE A 1 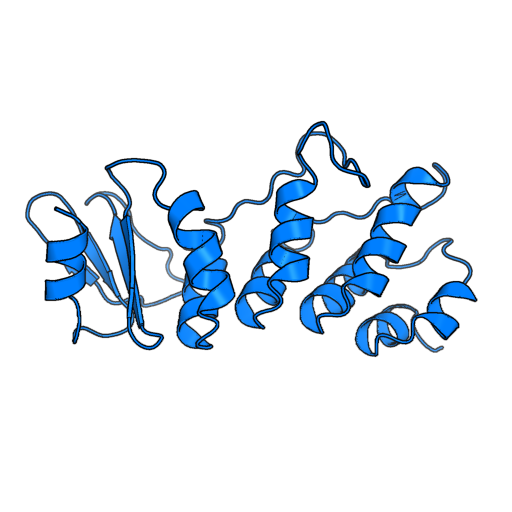161 ? 11.636 -10.983 -9.868 1.00 85.25 161 ILE A N 1
ATOM 1328 C CA . ILE A 1 161 ? 10.967 -10.077 -10.804 1.00 85.25 161 ILE A CA 1
ATOM 1329 C C . ILE A 1 161 ? 11.767 -10.053 -12.108 1.00 85.25 161 ILE A C 1
ATOM 1331 O O . ILE A 1 161 ? 12.956 -9.713 -12.118 1.00 85.25 161 ILE A O 1
ATOM 1335 N N . GLU A 1 162 ? 11.105 -10.397 -13.210 1.00 92.62 162 GLU A N 1
ATOM 1336 C CA . GLU A 1 162 ? 11.705 -10.350 -14.539 1.00 92.62 162 GLU A CA 1
ATOM 1337 C C . GLU A 1 162 ? 12.055 -8.916 -14.935 1.00 92.62 162 GLU A C 1
ATOM 1339 O O . GLU A 1 162 ? 11.405 -7.945 -14.532 1.00 92.62 162 GLU A O 1
ATOM 1344 N N . SER A 1 163 ? 13.127 -8.765 -15.714 1.00 94.06 163 SER A N 1
ATOM 1345 C CA . SER A 1 163 ? 13.542 -7.442 -16.166 1.00 94.06 163 SER A CA 1
ATOM 1346 C C . SER A 1 163 ? 14.253 -7.441 -17.507 1.00 94.06 163 SER A C 1
ATOM 1348 O O . SER A 1 163 ? 14.979 -8.371 -17.856 1.00 94.06 163 SER A O 1
ATOM 1350 N N . VAL A 1 164 ? 14.096 -6.342 -18.240 1.00 95.38 164 VAL A N 1
ATOM 1351 C CA . VAL A 1 164 ? 14.814 -6.058 -19.483 1.00 95.38 164 VAL A CA 1
ATOM 1352 C C . VAL A 1 164 ? 15.622 -4.772 -19.320 1.00 95.38 164 VAL A C 1
ATOM 1354 O O . VAL A 1 164 ? 15.157 -3.775 -18.763 1.00 95.38 164 VAL A O 1
ATOM 1357 N N . LYS A 1 165 ? 16.881 -4.808 -19.761 1.00 95.62 165 LYS A N 1
ATOM 1358 C CA . LYS A 1 165 ? 17.820 -3.689 -19.652 1.00 95.62 165 LYS A CA 1
ATOM 1359 C C . LYS A 1 165 ? 17.852 -2.885 -20.955 1.00 95.62 165 LYS A C 1
ATOM 1361 O O . LYS A 1 165 ? 18.001 -3.472 -22.022 1.00 95.62 165 LYS A O 1
ATOM 1366 N N . PHE A 1 166 ? 17.826 -1.563 -20.826 1.00 93.44 166 PHE A N 1
ATOM 1367 C CA . PHE A 1 166 ? 18.051 -0.584 -21.891 1.00 93.44 166 PHE A CA 1
ATOM 1368 C C . PHE A 1 166 ? 19.336 0.220 -21.627 1.00 93.44 166 PHE A C 1
ATOM 1370 O O . PHE A 1 166 ? 20.056 -0.047 -20.657 1.00 93.44 166 PHE A O 1
ATOM 1377 N N . ASP A 1 167 ? 19.636 1.184 -22.500 1.00 93.06 167 ASP A N 1
ATOM 1378 C CA . ASP A 1 167 ? 20.857 1.997 -22.420 1.00 93.06 167 ASP A CA 1
ATOM 1379 C C . ASP A 1 167 ? 20.929 2.816 -21.122 1.00 93.06 167 ASP A C 1
ATOM 1381 O O . ASP A 1 167 ? 21.973 2.823 -20.471 1.00 93.06 167 ASP A O 1
ATOM 1385 N N . ASP A 1 168 ? 19.808 3.418 -20.702 1.00 91.75 168 ASP A N 1
ATOM 1386 C CA . ASP A 1 168 ? 19.760 4.346 -19.559 1.00 91.75 168 ASP A CA 1
ATOM 1387 C C . ASP A 1 168 ? 18.961 3.825 -18.349 1.00 91.75 168 ASP A C 1
ATOM 1389 O O . ASP A 1 168 ? 19.104 4.333 -17.233 1.00 91.75 168 ASP A O 1
ATOM 1393 N N . PHE A 1 169 ? 18.128 2.798 -18.533 1.00 94.69 169 PHE A N 1
ATOM 1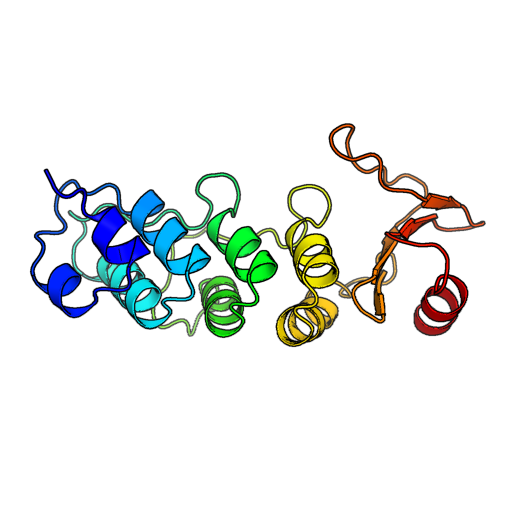394 C CA . PHE A 1 169 ? 17.205 2.300 -17.508 1.00 94.69 169 PHE A CA 1
ATOM 1395 C C . PHE A 1 169 ? 16.947 0.796 -17.638 1.00 94.69 169 PHE A C 1
ATOM 1397 O O . PHE A 1 169 ? 17.402 0.125 -18.568 1.00 94.69 169 PHE A O 1
ATOM 1404 N N . LYS A 1 170 ? 16.213 0.247 -16.675 1.00 95.25 170 LYS A N 1
ATOM 1405 C CA . LYS A 1 170 ? 15.720 -1.128 -16.689 1.00 95.25 170 LYS A CA 1
ATOM 1406 C C . LYS A 1 170 ? 14.214 -1.116 -16.451 1.00 95.25 170 LYS A C 1
ATOM 1408 O O . LYS A 1 170 ? 13.741 -0.346 -15.619 1.00 95.25 170 LYS A O 1
ATOM 1413 N N . ILE A 1 171 ? 13.489 -1.972 -17.162 1.00 95.88 171 ILE A N 1
ATOM 1414 C CA . ILE A 1 171 ? 12.064 -2.208 -16.923 1.00 95.88 171 ILE A CA 1
ATOM 1415 C C . ILE A 1 171 ? 11.926 -3.539 -16.205 1.00 95.88 171 ILE A C 1
ATOM 1417 O O . ILE A 1 171 ? 12.402 -4.557 -16.706 1.00 95.88 171 ILE A O 1
ATOM 1421 N N . TYR A 1 172 ? 11.285 -3.510 -15.047 1.00 95.31 172 TYR A N 1
ATOM 1422 C CA . TYR A 1 172 ? 10.820 -4.682 -14.322 1.00 95.31 172 TYR A CA 1
ATOM 1423 C C . TYR A 1 172 ? 9.353 -4.922 -14.655 1.00 95.31 172 TYR A C 1
ATOM 1425 O O . TYR A 1 172 ? 8.593 -3.957 -14.730 1.00 95.31 172 TYR A O 1
ATOM 1433 N N . TYR A 1 173 ? 8.952 -6.168 -14.876 1.00 95.12 173 TYR A N 1
ATOM 1434 C CA . TYR A 1 173 ? 7.620 -6.468 -15.400 1.00 95.12 173 TYR A CA 1
ATOM 1435 C C . TYR A 1 173 ? 7.061 -7.792 -14.875 1.00 95.12 173 TYR A C 1
ATOM 1437 O O . TYR A 1 173 ? 7.816 -8.651 -14.416 1.00 95.12 173 TYR A O 1
ATOM 1445 N N . SER A 1 174 ? 5.738 -7.949 -14.949 1.00 94.38 174 SER A N 1
ATOM 1446 C CA . SER A 1 174 ? 5.046 -9.221 -14.690 1.00 94.38 174 SER A CA 1
ATOM 1447 C C . SER A 1 174 ? 4.898 -10.090 -15.945 1.00 94.38 174 SER A C 1
ATOM 1449 O O . SER A 1 174 ? 5.051 -11.307 -15.856 1.00 94.38 174 SER A O 1
ATOM 1451 N N 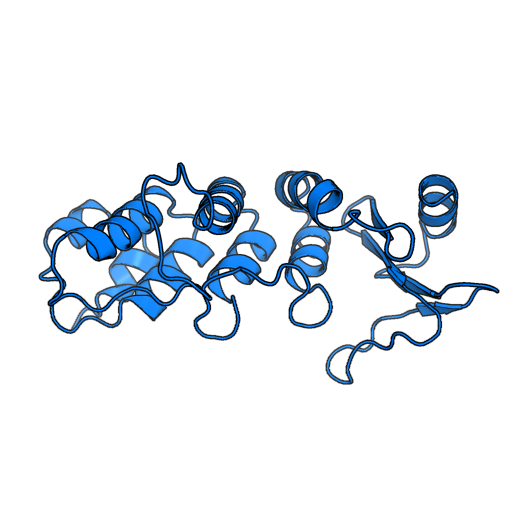. CYS A 1 175 ? 4.702 -9.482 -17.119 1.00 93.81 175 CYS A N 1
ATOM 1452 C CA . CYS A 1 175 ? 4.777 -10.138 -18.428 1.00 93.81 175 CYS A CA 1
ATOM 1453 C C . CYS A 1 175 ? 5.416 -9.207 -19.479 1.00 93.81 175 CYS A C 1
ATOM 1455 O O . CYS A 1 175 ? 5.461 -7.988 -19.298 1.00 93.81 175 CYS A O 1
ATOM 1457 N N . ASP A 1 176 ? 5.913 -9.747 -20.590 1.00 94.81 176 ASP A N 1
ATOM 1458 C CA . ASP A 1 176 ? 6.610 -8.968 -21.622 1.00 94.81 176 ASP A CA 1
ATOM 1459 C C . ASP A 1 176 ? 5.695 -8.405 -22.731 1.00 94.81 176 ASP A C 1
ATOM 1461 O O . ASP A 1 176 ? 6.160 -7.633 -23.576 1.00 94.81 176 ASP A O 1
ATOM 1465 N N . GLU A 1 177 ? 4.393 -8.708 -22.701 1.00 97.06 177 GLU A N 1
ATOM 1466 C CA . GLU A 1 177 ? 3.435 -8.388 -23.773 1.00 97.06 177 GLU A CA 1
ATOM 1467 C C . GLU A 1 177 ? 3.293 -6.879 -24.044 1.00 97.06 177 GLU A C 1
ATOM 1469 O O . GLU A 1 177 ? 3.206 -6.461 -25.202 1.00 97.06 177 GLU A O 1
ATOM 1474 N N . TYR A 1 178 ? 3.333 -6.044 -22.999 1.00 96.88 178 TYR A N 1
ATOM 1475 C CA . TYR A 1 178 ? 3.091 -4.597 -23.089 1.00 96.88 178 TYR A CA 1
ATOM 1476 C C . TYR A 1 178 ? 4.338 -3.730 -22.853 1.00 96.88 178 TYR A C 1
ATOM 1478 O O . TYR A 1 178 ? 4.221 -2.521 -22.640 1.00 96.88 178 TYR A O 1
ATOM 1486 N N . ILE A 1 179 ? 5.549 -4.298 -22.956 1.00 96.19 179 ILE A N 1
ATOM 1487 C CA . ILE A 1 179 ? 6.809 -3.546 -22.767 1.00 96.19 179 ILE A CA 1
ATOM 1488 C C . ILE A 1 179 ? 6.899 -2.340 -23.711 1.00 96.19 179 ILE A C 1
ATOM 1490 O O . ILE A 1 179 ? 7.283 -1.251 -23.287 1.00 96.19 179 ILE A O 1
ATOM 1494 N N . ASN A 1 180 ? 6.532 -2.505 -24.984 1.00 96.62 180 ASN A N 1
ATOM 1495 C CA . ASN A 1 180 ? 6.596 -1.408 -25.954 1.00 96.62 180 ASN A CA 1
ATOM 1496 C C . ASN A 1 180 ? 5.641 -0.265 -25.592 1.00 96.62 180 ASN A C 1
ATOM 1498 O O . ASN A 1 180 ? 5.980 0.898 -25.779 1.00 96.62 180 ASN A O 1
ATOM 1502 N N . GLU A 1 181 ? 4.471 -0.577 -25.040 1.00 97.81 181 GLU A N 1
ATOM 1503 C CA . GLU A 1 181 ? 3.512 0.438 -24.605 1.00 97.81 181 GLU A CA 1
ATOM 1504 C C . GLU A 1 181 ? 3.992 1.167 -23.352 1.00 97.81 181 GLU A C 1
ATOM 1506 O O . GLU A 1 181 ? 3.878 2.388 -23.283 1.00 97.81 181 GLU A O 1
ATOM 1511 N N . CYS A 1 182 ? 4.611 0.445 -22.411 1.00 96.69 182 CYS A N 1
ATOM 1512 C CA . CYS A 1 182 ? 5.297 1.056 -21.275 1.00 96.69 182 CYS A CA 1
ATOM 1513 C C . CYS A 1 182 ? 6.370 2.052 -21.746 1.00 96.69 182 CYS A C 1
ATOM 1515 O O . CYS A 1 182 ? 6.435 3.170 -21.240 1.00 96.69 182 CYS A O 1
ATOM 1517 N N . ILE A 1 183 ? 7.169 1.682 -22.754 1.00 95.00 183 ILE A N 1
ATOM 1518 C CA . ILE A 1 183 ? 8.197 2.559 -23.332 1.00 95.00 183 ILE A CA 1
ATOM 1519 C C . ILE A 1 183 ? 7.576 3.795 -23.985 1.00 95.00 183 ILE A C 1
ATOM 1521 O O . ILE A 1 183 ? 8.081 4.895 -23.780 1.00 95.00 183 ILE A O 1
ATOM 1525 N N . GLU A 1 184 ? 6.508 3.643 -24.771 1.00 95.88 184 GLU A N 1
ATOM 1526 C CA . GLU A 1 184 ? 5.832 4.796 -25.381 1.00 95.88 184 GLU A CA 1
ATOM 1527 C C . GLU A 1 184 ? 5.203 5.720 -24.332 1.00 95.88 184 GLU A C 1
ATOM 1529 O O . GLU A 1 184 ? 5.229 6.932 -24.514 1.00 95.88 184 GLU A O 1
ATOM 1534 N N . ALA A 1 185 ? 4.692 5.176 -23.225 1.00 94.25 185 ALA A N 1
ATOM 1535 C CA . ALA A 1 185 ? 4.141 5.966 -22.126 1.00 94.25 185 ALA A CA 1
ATOM 1536 C C . ALA A 1 185 ? 5.219 6.656 -21.266 1.00 94.25 185 ALA A C 1
ATOM 1538 O O . ALA A 1 185 ? 4.929 7.667 -20.629 1.00 94.25 185 ALA A O 1
ATOM 1539 N N . TYR A 1 186 ? 6.440 6.111 -21.233 1.00 91.38 186 TYR A N 1
ATOM 1540 C CA . TYR A 1 186 ? 7.574 6.661 -20.484 1.00 91.38 186 TYR A CA 1
ATOM 1541 C C . TYR A 1 186 ? 8.249 7.863 -21.175 1.00 91.38 186 TYR A C 1
ATOM 1543 O O . TYR A 1 186 ? 8.856 8.691 -20.494 1.00 91.38 186 TYR A O 1
ATOM 1551 N N . LYS A 1 187 ? 8.184 7.939 -22.511 1.00 86.69 187 LYS A N 1
ATOM 1552 C CA . LYS A 1 187 ? 8.787 9.013 -23.325 1.00 86.69 187 LYS A CA 1
ATOM 1553 C C . LYS A 1 187 ? 8.111 10.369 -23.116 1.00 86.69 187 LYS A C 1
ATOM 1555 O O . LYS A 1 187 ? 8.862 11.373 -23.109 1.00 86.69 187 LYS A O 1
#